Protein AF-A0A0N4U0T8-F1 (afdb_monomer_lite)

Foldseek 3Di:
DDDDPVVLVVVCVQLLQAAEEEEEEDAVVVVPPDDDDDDDDDPPPPVPQPDPDFYWDDHQQWTWTDHSHHIYIYGYPDDDPVVVVVVVVVCLSNLQNYAEYEYYDDDLFDAPLSSQRPRHQEYAYELVVVLRPLCNLFPHDRVNVSVVVVVLVVCLPDPCSLVDAAATDADDDPDASHANYAYYEYEYEPSCLSSLLRSVRSNYALVNHYNLLNYQAYEYEYEYQPQDPCVCPPCVVVSVVSNVNNCVRSVVVSCVVRYYYHYDYDDD

Sequence (268 aa):
MRVSRRFQGLIRARFRNILYLEIYKSDIYSISSKNEPINGWIFRLTIIFDQPERTFYKYGQILAEATQRSMKFVVHDKWSSIDVQRLFSAIRLFAPLVHTVSIYKVLNDWSLSFINSHTIWQFQMDVSILELVVAGVSSMDLSRWYSFQCYLQKFSDSVGEEFMHLHCIATFSDQSLFPKLKEATIRVNEKEFSILSRISQYAIKVNGIFPIESLENFRISLISNHGHLTVFNASRRKNAKSLLIFKDWIGISNLNERYCQQYVIPCK

Organism: Dracunculus medinensis (NCBI:txid318479)

pLDDT: mean 72.87, std 16.99, range [26.34, 96.44]

Structure (mmCIF, N/CA/C/O backbone):
data_AF-A0A0N4U0T8-F1
#
_entry.id   AF-A0A0N4U0T8-F1
#
loop_
_atom_site.group_PDB
_atom_site.id
_atom_site.type_symbol
_atom_site.label_atom_id
_atom_site.label_alt_id
_atom_site.label_comp_id
_atom_site.label_asym_id
_atom_site.label_entity_id
_atom_site.label_seq_id
_atom_site.pdbx_PDB_ins_code
_atom_site.Cartn_x
_atom_site.Cartn_y
_atom_site.Cartn_z
_atom_site.occupancy
_atom_site.B_iso_or_equiv
_atom_site.auth_seq_id
_atom_site.auth_comp_id
_atom_site.auth_asym_id
_atom_site.auth_atom_id
_atom_site.pdbx_PDB_model_num
ATOM 1 N N . MET A 1 1 ? -5.213 13.506 21.839 1.00 31.14 1 MET A N 1
ATOM 2 C CA . MET A 1 1 ? -6.506 14.157 22.151 1.00 31.14 1 MET A CA 1
ATOM 3 C C . MET A 1 1 ? -7.293 13.249 23.091 1.00 31.14 1 MET A C 1
ATOM 5 O O . MET A 1 1 ? -7.483 12.086 22.757 1.00 31.14 1 MET A O 1
ATOM 9 N N . ARG A 1 2 ? -7.670 13.720 24.287 1.00 32.62 2 ARG A N 1
ATOM 10 C CA . ARG A 1 2 ? -8.419 12.925 25.276 1.00 32.62 2 ARG A CA 1
ATOM 11 C C . ARG A 1 2 ? -9.909 13.127 24.997 1.00 32.62 2 ARG A C 1
ATOM 13 O O . ARG A 1 2 ? -10.428 14.221 25.171 1.00 32.62 2 ARG A O 1
ATOM 20 N N . VAL A 1 3 ? -10.563 12.099 24.480 1.00 43.06 3 VAL A N 1
ATOM 21 C CA . VAL A 1 3 ? -11.971 12.143 24.075 1.00 43.06 3 VAL A CA 1
ATOM 22 C C . VAL A 1 3 ? -12.816 11.511 25.182 1.00 43.06 3 VAL A C 1
ATOM 24 O O . VAL A 1 3 ? -12.395 10.515 25.772 1.00 43.06 3 VAL A O 1
ATOM 27 N N . SER A 1 4 ? -13.988 12.071 25.502 1.00 53.50 4 SER A N 1
ATOM 28 C CA . SER A 1 4 ? -14.846 11.496 26.548 1.00 53.50 4 SER A CA 1
ATOM 29 C C . SER A 1 4 ? -15.276 10.071 26.171 1.00 53.50 4 SER A C 1
ATOM 31 O O . SER A 1 4 ? -15.586 9.802 25.008 1.00 53.50 4 SER A O 1
ATOM 33 N N . ARG A 1 5 ? -15.330 9.145 27.144 1.00 63.97 5 ARG A N 1
ATOM 34 C CA . ARG A 1 5 ? -15.744 7.745 26.896 1.00 63.97 5 ARG A CA 1
ATOM 35 C C . ARG A 1 5 ? -17.110 7.661 26.211 1.00 63.97 5 ARG A C 1
ATOM 37 O O . ARG A 1 5 ? -17.303 6.829 25.333 1.00 63.97 5 ARG A O 1
ATOM 44 N N . ARG A 1 6 ? -18.039 8.553 26.576 1.00 55.84 6 ARG A N 1
ATOM 45 C CA . ARG A 1 6 ? -19.382 8.633 25.982 1.00 55.84 6 ARG A CA 1
ATOM 46 C C . ARG A 1 6 ? -19.330 9.035 24.509 1.00 55.84 6 ARG A C 1
ATOM 48 O O . ARG A 1 6 ? -19.969 8.388 23.686 1.00 55.84 6 ARG A O 1
ATOM 55 N N . PHE A 1 7 ? -18.544 10.056 24.164 1.00 51.59 7 PHE A N 1
ATOM 56 C CA . PHE A 1 7 ? -18.371 10.464 22.769 1.00 51.59 7 PHE A CA 1
ATOM 57 C C . PHE A 1 7 ? -17.648 9.382 21.970 1.00 51.59 7 PHE A C 1
ATOM 59 O O . PHE A 1 7 ? -18.097 9.042 20.885 1.00 51.59 7 PHE A O 1
ATOM 66 N N . GLN A 1 8 ? -16.606 8.767 22.537 1.00 55.81 8 GLN A N 1
ATOM 67 C CA . GLN A 1 8 ? -15.921 7.628 21.927 1.00 55.81 8 GLN A CA 1
ATOM 68 C C . GLN A 1 8 ? -16.872 6.443 21.702 1.00 55.81 8 GLN A C 1
ATOM 70 O O . GLN A 1 8 ? -16.780 5.790 20.670 1.00 55.81 8 GLN A O 1
ATOM 75 N N . GLY A 1 9 ? -17.803 6.182 22.625 1.00 62.44 9 GLY A N 1
ATOM 76 C CA . GLY A 1 9 ? -18.842 5.160 22.487 1.00 62.44 9 GLY A CA 1
ATOM 77 C C . GLY A 1 9 ? -19.824 5.453 21.351 1.00 62.44 9 GLY A C 1
ATOM 78 O O . GLY A 1 9 ? -20.063 4.577 20.527 1.00 62.44 9 GLY A O 1
ATOM 79 N N . LEU A 1 10 ? -20.329 6.688 21.256 1.00 55.16 10 LEU A N 1
ATOM 80 C CA . LEU A 1 10 ? -21.218 7.125 20.168 1.00 55.16 10 LEU A CA 1
ATOM 81 C C . LEU A 1 10 ? -20.530 7.046 18.803 1.00 55.16 10 LEU A C 1
ATOM 83 O O . LEU A 1 10 ? -21.095 6.530 17.843 1.00 55.16 10 LEU A O 1
ATOM 87 N N . ILE A 1 11 ? -19.287 7.519 18.744 1.00 60.41 11 ILE A N 1
ATOM 88 C CA . ILE A 1 11 ? -18.441 7.452 17.558 1.00 60.41 11 ILE A CA 1
ATOM 89 C C . ILE A 1 11 ? -18.185 5.998 17.158 1.00 60.41 11 ILE A C 1
ATOM 91 O O . ILE A 1 11 ? -18.407 5.634 16.010 1.00 60.41 11 ILE A O 1
ATOM 95 N N . ARG A 1 12 ? -17.780 5.142 18.103 1.00 65.94 12 ARG A N 1
ATOM 96 C CA . ARG A 1 12 ? -17.543 3.719 17.839 1.00 65.94 12 ARG A CA 1
ATOM 97 C C . ARG A 1 12 ? -18.809 3.020 17.369 1.00 65.94 12 ARG A C 1
ATOM 99 O O . ARG A 1 12 ? -18.725 2.247 16.430 1.00 65.94 12 ARG A O 1
ATOM 106 N N . ALA A 1 13 ? -19.963 3.289 17.980 1.00 67.44 13 ALA A N 1
ATOM 107 C CA . ALA A 1 13 ? -21.234 2.705 17.556 1.00 67.44 13 ALA A CA 1
ATOM 108 C C . ALA A 1 13 ? -21.573 3.078 16.106 1.00 67.44 13 ALA A C 1
ATOM 110 O O . ALA A 1 13 ? -21.959 2.207 15.336 1.00 67.44 13 ALA A O 1
ATOM 111 N N . ARG A 1 14 ? -21.355 4.341 15.716 1.00 64.44 14 ARG A N 1
ATOM 112 C CA . ARG A 1 14 ? -21.545 4.795 14.330 1.00 64.44 14 ARG A CA 1
ATOM 113 C C . ARG A 1 14 ? -20.521 4.196 13.364 1.00 64.44 14 ARG A C 1
ATOM 115 O O . ARG A 1 14 ? -20.877 3.835 12.251 1.00 64.44 14 ARG A O 1
ATOM 122 N N . PHE A 1 15 ? -19.270 4.046 13.791 1.00 68.75 15 PHE A N 1
ATOM 123 C CA . PHE A 1 15 ? -18.200 3.490 12.960 1.00 68.75 15 PHE A CA 1
ATOM 124 C C . PHE A 1 15 ? -18.166 1.960 12.904 1.00 68.75 15 PHE A C 1
ATOM 126 O O . PHE A 1 15 ? -17.497 1.422 12.032 1.00 68.75 15 PHE A O 1
ATOM 133 N N . ARG A 1 16 ? -18.891 1.242 13.775 1.00 70.25 16 ARG A N 1
ATOM 134 C CA . ARG A 1 16 ? -18.987 -0.233 13.736 1.00 70.25 16 ARG A CA 1
ATOM 135 C C . ARG A 1 16 ? -19.514 -0.769 12.406 1.00 70.25 16 ARG A C 1
ATOM 137 O O . ARG A 1 16 ? -19.203 -1.899 12.060 1.00 70.25 16 ARG A O 1
ATOM 144 N N . ASN A 1 17 ? -20.301 0.026 11.684 1.00 75.25 17 ASN A N 1
ATOM 145 C CA . ASN A 1 17 ? -20.852 -0.367 10.389 1.00 75.25 17 ASN A CA 1
ATOM 146 C C . ASN A 1 17 ? -19.894 -0.094 9.221 1.00 75.25 17 ASN A C 1
ATOM 148 O O . ASN A 1 17 ? -20.173 -0.523 8.105 1.00 75.25 17 ASN A O 1
ATOM 152 N N . ILE A 1 18 ? -18.779 0.605 9.458 1.00 75.50 18 ILE A N 1
ATOM 153 C CA . ILE A 1 18 ? -17.788 0.899 8.424 1.00 75.50 18 ILE A CA 1
ATOM 154 C C . ILE A 1 18 ? -16.913 -0.336 8.234 1.00 75.50 18 ILE A C 1
ATOM 156 O O . ILE A 1 18 ? -16.139 -0.709 9.109 1.00 75.50 18 ILE A O 1
ATOM 160 N N . LEU A 1 19 ? -17.039 -0.959 7.068 1.00 80.38 19 LEU A N 1
ATOM 161 C CA . LEU A 1 19 ? -16.310 -2.163 6.681 1.00 80.38 19 LEU A CA 1
ATOM 162 C C . LEU A 1 19 ? -15.142 -1.847 5.744 1.00 80.38 19 LEU A C 1
ATOM 164 O O . LEU A 1 19 ? -14.140 -2.561 5.769 1.00 80.38 19 LEU A O 1
ATOM 168 N N . TYR A 1 20 ? -15.261 -0.778 4.955 1.00 81.19 20 TYR A N 1
ATOM 169 C CA . TYR A 1 20 ? -14.302 -0.407 3.918 1.00 81.19 20 TYR A CA 1
ATOM 170 C C . TYR A 1 20 ? -13.622 0.918 4.265 1.00 81.19 20 TYR A C 1
ATOM 172 O O . TYR A 1 20 ? -14.299 1.894 4.587 1.00 81.19 20 TYR A O 1
ATOM 180 N N . LEU A 1 21 ? -12.295 0.966 4.180 1.00 83.25 21 LEU A N 1
ATOM 181 C CA . LEU A 1 21 ? -11.514 2.197 4.266 1.00 83.25 21 LEU A CA 1
ATOM 182 C C . LEU A 1 21 ? -10.781 2.417 2.947 1.00 83.25 21 LEU A C 1
ATOM 184 O O . LEU A 1 21 ? -9.862 1.678 2.613 1.00 83.25 21 LEU A O 1
ATOM 188 N N . GLU A 1 22 ? -11.161 3.455 2.222 1.00 81.12 22 GLU A N 1
ATOM 189 C CA . GLU A 1 22 ? -10.503 3.874 0.994 1.00 81.12 22 GLU A CA 1
ATOM 190 C C . GLU A 1 22 ? -9.673 5.124 1.260 1.00 81.12 22 GLU A C 1
ATOM 192 O O . GLU A 1 22 ? -10.138 6.080 1.874 1.00 81.12 22 GLU A O 1
ATOM 197 N N . ILE A 1 23 ? -8.437 5.137 0.787 1.00 82.00 23 ILE A N 1
ATOM 198 C CA . ILE A 1 23 ? -7.538 6.280 0.884 1.00 82.00 23 ILE A CA 1
ATOM 199 C C . ILE A 1 23 ? -6.953 6.478 -0.497 1.00 82.00 23 ILE A C 1
ATOM 201 O O . ILE A 1 23 ? -6.387 5.547 -1.062 1.00 82.00 23 ILE A O 1
ATOM 205 N N . TYR A 1 24 ? -7.081 7.670 -1.060 1.00 77.44 24 TYR A N 1
ATOM 206 C CA . TYR A 1 24 ? -6.439 7.965 -2.329 1.00 77.44 24 TYR A CA 1
ATOM 207 C C . TYR A 1 24 ? -5.940 9.390 -2.402 1.00 77.44 24 TYR A C 1
ATOM 209 O O . TYR A 1 24 ? -6.525 10.314 -1.837 1.00 77.44 24 TYR A O 1
ATOM 217 N N . LYS A 1 25 ? -4.840 9.560 -3.125 1.00 74.94 25 LYS A N 1
ATOM 218 C CA . LYS A 1 25 ? -4.299 10.873 -3.444 1.00 74.94 25 LYS A CA 1
ATOM 219 C C . LYS A 1 25 ? -4.928 11.411 -4.728 1.00 74.94 25 LYS A C 1
ATOM 221 O O . LYS A 1 25 ? -4.917 10.729 -5.753 1.00 74.94 25 LYS A O 1
ATOM 226 N N . SER A 1 26 ? -5.466 12.625 -4.683 1.00 73.25 26 SER A N 1
ATOM 227 C CA . SER A 1 26 ? -6.086 13.289 -5.835 1.00 73.25 26 SER A CA 1
ATOM 228 C C . SER A 1 26 ? -6.050 14.803 -5.676 1.00 73.25 26 SER A C 1
ATOM 230 O O . SER A 1 26 ? -5.953 15.314 -4.561 1.00 73.25 26 SER A O 1
ATOM 232 N N . ASP A 1 27 ? -6.220 15.538 -6.772 1.00 71.00 27 ASP A N 1
ATOM 233 C CA . ASP A 1 27 ? -6.557 16.952 -6.681 1.00 71.00 27 ASP A CA 1
ATOM 234 C C . ASP A 1 27 ? -7.955 17.106 -6.049 1.00 71.00 27 ASP A C 1
ATOM 236 O O . ASP A 1 27 ? -8.978 16.836 -6.679 1.00 71.00 27 ASP A O 1
ATOM 240 N N . ILE A 1 28 ? -8.016 17.519 -4.783 1.00 69.06 28 ILE A N 1
ATOM 241 C CA . ILE A 1 28 ? -9.269 17.757 -4.060 1.00 69.06 28 ILE A CA 1
ATOM 242 C C . ILE A 1 28 ? -10.104 18.873 -4.695 1.00 69.06 28 ILE A C 1
ATOM 244 O O . ILE A 1 28 ? -11.323 18.865 -4.541 1.00 69.06 28 ILE A O 1
ATOM 248 N N . TYR A 1 29 ? -9.483 19.812 -5.416 1.00 69.44 29 TYR A N 1
ATOM 249 C CA . TYR A 1 29 ? -10.202 20.881 -6.104 1.00 69.44 29 TYR A CA 1
ATOM 250 C C . TYR A 1 29 ? -10.971 20.346 -7.315 1.00 69.44 29 TYR A C 1
ATOM 252 O O . TYR A 1 29 ? -12.058 20.837 -7.601 1.00 69.44 29 TYR A O 1
ATOM 260 N N . SER A 1 30 ? -10.477 19.282 -7.958 1.00 66.75 30 SER A N 1
ATOM 261 C CA . SER A 1 30 ? -11.207 18.592 -9.033 1.00 66.75 30 SER A CA 1
ATOM 262 C C . SER A 1 30 ? -12.450 17.838 -8.535 1.00 66.75 30 SER A C 1
ATOM 264 O O . SER A 1 30 ? -13.428 17.696 -9.263 1.00 66.75 30 SER A O 1
ATOM 266 N N . ILE A 1 31 ? -12.434 17.383 -7.277 1.00 65.56 31 ILE A N 1
ATOM 267 C CA . ILE A 1 31 ? -13.544 16.652 -6.640 1.00 65.56 31 ILE A CA 1
ATOM 268 C C . ILE A 1 31 ? -14.565 17.628 -6.046 1.00 65.56 31 ILE A C 1
ATOM 270 O O . ILE A 1 31 ? -15.762 17.353 -6.033 1.00 65.56 31 ILE A O 1
ATOM 274 N N . SER A 1 32 ? -14.097 18.792 -5.594 1.00 56.44 32 SER A N 1
ATOM 275 C CA . SER A 1 32 ? -14.901 19.863 -5.007 1.00 56.44 32 SER A CA 1
ATOM 276 C C . SER A 1 32 ? -15.634 20.690 -6.071 1.00 56.44 32 SER A C 1
ATOM 278 O O . SER A 1 32 ? -15.515 21.913 -6.106 1.00 56.44 32 SER A O 1
ATOM 280 N N . SER A 1 33 ? -16.424 20.044 -6.929 1.00 46.00 33 SER A N 1
ATOM 281 C CA . SER A 1 33 ? -17.440 20.739 -7.717 1.00 46.00 33 SER A CA 1
ATOM 282 C C . SER A 1 33 ? -18.831 20.326 -7.231 1.00 46.00 33 SER A C 1
ATOM 284 O O . SER A 1 33 ? -19.324 19.248 -7.544 1.00 46.00 33 SER A O 1
ATOM 286 N N . LYS A 1 34 ? -19.443 21.236 -6.457 1.00 47.78 34 LYS A N 1
ATOM 287 C CA . LYS A 1 34 ? -20.889 21.479 -6.258 1.00 47.78 34 LYS A CA 1
ATOM 288 C C . LYS A 1 34 ? -21.485 21.410 -4.851 1.00 47.78 34 LYS A C 1
ATOM 290 O O . LYS A 1 34 ? -22.436 22.149 -4.661 1.00 47.78 34 LYS A O 1
ATOM 295 N N . ASN A 1 35 ? -20.936 20.708 -3.861 1.00 42.94 35 ASN A N 1
ATOM 296 C CA . ASN A 1 35 ? -21.574 20.655 -2.531 1.00 42.94 35 ASN A CA 1
ATOM 297 C C . ASN A 1 35 ? -20.575 20.918 -1.392 1.00 42.94 35 ASN A C 1
ATOM 299 O O . ASN A 1 35 ? -19.906 20.010 -0.903 1.00 42.94 35 ASN A O 1
ATOM 303 N N . GLU A 1 36 ? -20.471 22.180 -0.977 1.00 39.50 36 GLU A N 1
ATOM 304 C CA . GLU A 1 36 ? -19.815 22.583 0.272 1.00 39.50 36 GLU A CA 1
ATOM 305 C C . GLU A 1 36 ? -20.756 22.356 1.474 1.00 39.50 36 GLU A C 1
ATOM 307 O O . GLU A 1 36 ? -21.974 22.480 1.344 1.00 39.50 36 GLU A O 1
ATOM 312 N N . PRO A 1 37 ? -20.206 22.095 2.674 1.00 41.84 37 PRO A N 1
ATOM 313 C CA . PRO A 1 37 ? -19.996 23.254 3.531 1.00 41.84 37 PRO A CA 1
ATOM 314 C C . PRO A 1 37 ? -18.533 23.455 3.933 1.00 41.84 37 PRO A C 1
ATOM 316 O O . PRO A 1 37 ? -17.873 22.610 4.542 1.00 41.84 37 PRO A O 1
ATOM 319 N N . ILE A 1 38 ? -18.084 24.669 3.624 1.00 37.03 38 ILE A N 1
ATOM 320 C CA . ILE A 1 38 ? -16.949 25.385 4.189 1.00 37.03 38 ILE A CA 1
ATOM 321 C C . ILE A 1 38 ? -17.216 25.609 5.680 1.00 37.03 38 ILE A C 1
ATOM 323 O O . ILE A 1 38 ? -18.219 26.213 6.051 1.00 37.03 38 ILE A O 1
ATOM 327 N N . ASN A 1 39 ? -16.308 25.138 6.530 1.00 32.19 39 ASN A N 1
ATOM 328 C CA . ASN A 1 39 ? -15.717 25.851 7.672 1.00 32.19 39 ASN A CA 1
ATOM 329 C C . ASN A 1 39 ? -15.078 24.821 8.606 1.00 32.19 39 ASN A C 1
ATOM 331 O O . ASN A 1 39 ? -15.690 23.824 8.981 1.00 32.19 39 ASN A O 1
ATOM 335 N N . GLY A 1 40 ? -13.810 25.047 8.946 1.00 29.59 40 GLY A N 1
ATOM 336 C CA . GLY A 1 40 ? -12.983 24.106 9.687 1.00 29.59 40 GLY A CA 1
ATOM 337 C C . GLY A 1 40 ? -13.524 23.815 11.084 1.00 29.59 40 GLY A C 1
ATOM 338 O O . GLY A 1 40 ? -13.386 24.634 11.987 1.00 29.59 40 GLY A O 1
ATOM 339 N N . TRP A 1 41 ? -14.056 22.610 11.284 1.00 26.34 41 TRP A N 1
ATOM 340 C CA . TRP A 1 41 ? -14.310 22.070 12.616 1.00 26.34 41 TRP A CA 1
ATOM 341 C C . TRP A 1 41 ? -13.408 20.865 12.878 1.00 26.34 41 TRP A C 1
ATOM 343 O O . TRP A 1 41 ? -13.448 19.841 12.200 1.00 26.34 41 TRP A O 1
ATOM 353 N N . ILE A 1 42 ? -12.586 21.031 13.910 1.00 28.80 42 ILE A N 1
ATOM 354 C CA . ILE A 1 42 ? -11.783 20.030 14.613 1.00 28.80 42 ILE A CA 1
ATOM 355 C C . ILE A 1 42 ? -12.574 18.723 14.767 1.00 28.80 42 ILE A C 1
ATOM 357 O O . ILE A 1 42 ? -13.533 18.720 15.529 1.00 28.80 42 ILE A O 1
ATOM 361 N N . PHE A 1 43 ? -12.180 17.634 14.085 1.00 34.28 43 PHE A N 1
ATOM 362 C CA . PHE A 1 43 ? -12.586 16.227 14.318 1.00 34.28 43 PHE A CA 1
ATOM 363 C C . PHE A 1 43 ? -14.004 15.974 14.893 1.00 34.28 43 PHE A C 1
ATOM 365 O O . PHE A 1 43 ? -14.230 15.024 15.644 1.00 34.28 43 PHE A O 1
ATOM 372 N N . ARG A 1 44 ? -15.002 16.763 14.495 1.00 30.89 44 ARG A N 1
ATOM 373 C CA . ARG A 1 44 ? -16.410 16.397 14.582 1.00 30.89 44 ARG A CA 1
ATOM 374 C C . ARG A 1 44 ? -16.779 15.974 13.173 1.00 30.89 44 ARG A C 1
ATOM 376 O O . ARG A 1 44 ? -17.411 16.712 12.431 1.00 30.89 44 ARG A O 1
ATOM 383 N N . LEU A 1 45 ? -16.360 14.758 12.810 1.00 36.25 45 LEU A N 1
ATOM 384 C CA . LEU A 1 45 ? -17.113 13.969 11.841 1.00 36.25 45 LEU A CA 1
ATOM 385 C C . LEU A 1 45 ? -18.511 13.773 12.452 1.00 36.25 45 LEU A C 1
ATOM 387 O O . LEU A 1 45 ? -18.831 12.736 13.031 1.00 36.25 45 LEU A O 1
ATOM 391 N N . THR A 1 46 ? -19.359 14.793 12.380 1.00 33.16 46 THR A N 1
ATOM 392 C CA . THR A 1 46 ? -20.793 14.562 12.358 1.00 33.16 46 THR A CA 1
ATOM 393 C C . THR A 1 46 ? -21.059 14.076 10.946 1.00 33.16 46 THR A C 1
ATOM 395 O O . THR A 1 46 ? -21.501 14.838 10.099 1.00 33.16 46 THR A O 1
ATOM 398 N N . ILE A 1 47 ? -20.698 12.820 10.669 1.00 41.44 47 ILE A N 1
ATOM 399 C CA . ILE A 1 47 ? -21.211 12.150 9.484 1.00 41.44 47 ILE A CA 1
ATOM 400 C C . ILE A 1 47 ? -22.719 12.136 9.683 1.00 41.44 47 ILE A C 1
ATOM 402 O O . ILE A 1 47 ? -23.233 11.483 10.601 1.00 41.44 47 ILE A O 1
ATOM 406 N N . ILE A 1 48 ? -23.410 12.927 8.879 1.00 37.38 48 ILE A N 1
ATOM 407 C CA . ILE A 1 48 ? -24.844 12.801 8.719 1.00 37.38 48 ILE A CA 1
ATOM 408 C C . ILE A 1 48 ? -24.996 11.624 7.759 1.00 37.38 48 ILE A C 1
ATOM 410 O O . ILE A 1 48 ? -24.860 11.785 6.555 1.00 37.38 48 ILE A O 1
ATOM 414 N N . PHE A 1 49 ? -25.210 10.420 8.296 1.00 40.94 49 PHE A N 1
ATOM 415 C CA . PHE A 1 49 ? -25.401 9.190 7.508 1.00 40.94 49 PHE A CA 1
ATOM 416 C C . PHE A 1 49 ? -26.733 9.168 6.731 1.00 40.94 49 PHE A C 1
ATOM 418 O O . PHE A 1 49 ? -27.148 8.112 6.272 1.00 40.94 49 PHE A O 1
ATOM 425 N N . ASP A 1 50 ? -27.400 10.314 6.610 1.00 42.44 50 ASP A N 1
ATOM 426 C CA . ASP A 1 50 ? -28.780 10.428 6.137 1.00 42.44 50 ASP A CA 1
ATOM 427 C C . ASP A 1 50 ? -28.954 11.528 5.077 1.00 42.44 50 ASP A C 1
ATOM 429 O O . ASP A 1 50 ? -30.060 11.974 4.796 1.00 42.44 50 ASP A O 1
ATOM 433 N N . GLN A 1 51 ? -27.850 11.999 4.488 1.00 43.62 51 GLN A N 1
ATOM 434 C CA . GLN A 1 51 ? -27.908 12.812 3.276 1.00 43.62 51 GLN A CA 1
ATOM 435 C C . GLN A 1 51 ? -27.745 11.872 2.069 1.00 43.62 51 GLN A C 1
ATOM 437 O O . GLN A 1 51 ? -26.729 11.178 1.990 1.00 43.62 51 GLN A O 1
ATOM 442 N N . PRO A 1 52 ? -28.705 11.823 1.125 1.00 49.16 52 PRO A N 1
ATOM 443 C CA . PRO A 1 52 ? -28.556 11.053 -0.113 1.00 49.16 52 PRO A CA 1
ATOM 444 C C . PRO A 1 52 ? -27.427 11.599 -1.006 1.00 49.16 52 PRO A C 1
ATOM 446 O O . PRO A 1 52 ? -26.932 10.899 -1.889 1.00 49.16 52 PRO A O 1
ATOM 449 N N . GLU A 1 53 ? -26.991 12.837 -0.767 1.00 51.62 53 GLU A N 1
ATOM 450 C CA . GLU A 1 53 ? -25.921 13.488 -1.509 1.00 51.62 53 GLU A CA 1
ATOM 451 C C . GLU A 1 53 ? -24.542 13.168 -0.909 1.00 51.62 53 GLU A C 1
ATOM 453 O O . GLU A 1 53 ? -24.258 13.447 0.261 1.00 51.62 53 GLU A O 1
ATOM 458 N N . ARG A 1 54 ? -23.652 12.595 -1.734 1.00 51.53 54 ARG A N 1
ATOM 459 C CA . ARG A 1 54 ? -22.234 12.382 -1.404 1.00 51.53 54 ARG A CA 1
ATOM 460 C C . ARG A 1 54 ? -21.598 13.714 -1.021 1.00 51.53 54 ARG A C 1
ATOM 462 O O . ARG A 1 54 ? -21.316 14.543 -1.882 1.00 51.53 54 ARG A O 1
ATOM 469 N N . THR A 1 55 ? -21.383 13.919 0.273 1.00 54.34 55 THR A N 1
ATOM 470 C CA . THR A 1 55 ? -20.835 15.170 0.795 1.00 54.34 55 THR A CA 1
ATOM 471 C C . THR A 1 55 ? -19.414 14.924 1.282 1.00 54.34 55 THR A C 1
ATOM 473 O O . THR A 1 55 ? -19.179 14.090 2.159 1.00 54.34 55 THR A O 1
ATOM 476 N N . PHE A 1 56 ? -18.457 15.648 0.705 1.00 55.22 56 PHE A N 1
ATOM 477 C CA . PHE A 1 56 ? -17.071 15.629 1.154 1.00 55.22 56 PHE A CA 1
ATOM 478 C C . PHE A 1 56 ? -16.864 16.690 2.230 1.00 55.22 56 PHE A C 1
ATOM 480 O O . PHE A 1 56 ? -17.145 17.868 2.030 1.00 55.22 56 PHE A O 1
ATOM 487 N N . TYR A 1 57 ? -16.301 16.283 3.360 1.00 61.47 57 TYR A N 1
ATOM 488 C CA . TYR A 1 57 ? -15.885 17.200 4.411 1.00 61.47 57 TYR A CA 1
ATOM 489 C C . TYR A 1 57 ? -14.410 17.541 4.230 1.00 61.47 57 TYR A C 1
ATOM 491 O O . TYR A 1 57 ? -13.555 16.659 4.315 1.00 61.47 57 TYR A O 1
ATOM 499 N N . LYS A 1 58 ? -14.104 18.821 3.993 1.00 55.72 58 LYS A N 1
ATOM 500 C CA . LYS A 1 58 ? -12.729 19.310 3.850 1.00 55.72 58 LYS A CA 1
ATOM 501 C C . LYS A 1 58 ? -12.145 19.716 5.198 1.00 55.72 58 LYS A C 1
ATOM 503 O O . LYS A 1 58 ? -12.677 20.589 5.880 1.00 55.72 58 LYS A O 1
ATOM 508 N N . TYR A 1 59 ? -10.997 19.144 5.550 1.00 62.25 59 TYR A N 1
ATOM 509 C CA . TYR A 1 59 ? -10.202 19.576 6.695 1.00 62.25 59 TYR A CA 1
ATOM 510 C C . TYR A 1 59 ? -8.726 19.681 6.310 1.00 62.25 59 TYR A C 1
ATOM 512 O O . TYR A 1 59 ? -8.028 18.678 6.165 1.00 62.25 59 TYR A O 1
ATOM 520 N N . GLY A 1 60 ? -8.251 20.915 6.126 1.00 68.56 60 GLY A N 1
ATOM 521 C CA . GLY A 1 60 ? -6.931 21.160 5.549 1.00 68.56 60 GLY A CA 1
ATOM 522 C C . GLY A 1 60 ? -6.861 20.624 4.119 1.00 68.56 60 GLY A C 1
ATOM 523 O O . GLY A 1 60 ? -7.661 21.015 3.268 1.00 68.56 60 GLY A O 1
ATOM 524 N N . GLN A 1 61 ? -5.916 19.718 3.883 1.00 73.38 61 GLN A N 1
ATOM 525 C CA . GLN A 1 61 ? -5.655 19.100 2.579 1.00 73.38 61 GLN A CA 1
ATOM 526 C C . GLN A 1 61 ? -6.259 17.693 2.446 1.00 73.38 61 GLN A C 1
ATOM 528 O O . GLN A 1 61 ? -5.824 16.902 1.613 1.00 73.38 61 GLN A O 1
ATOM 533 N N . ILE A 1 62 ? -7.252 17.364 3.278 1.00 73.25 62 ILE A N 1
ATOM 534 C CA . ILE A 1 62 ? -7.922 16.062 3.285 1.00 73.25 62 ILE A CA 1
ATOM 535 C C . ILE A 1 62 ? -9.420 16.273 3.097 1.00 73.25 62 ILE A C 1
ATOM 537 O O . ILE A 1 62 ? -10.035 17.041 3.839 1.00 73.25 62 ILE A O 1
ATOM 541 N N . LEU A 1 63 ? -10.008 15.568 2.136 1.00 74.06 63 LEU A N 1
ATOM 542 C CA . LEU A 1 63 ? -11.445 15.348 2.071 1.00 74.06 63 LEU A CA 1
ATOM 543 C C . LEU A 1 63 ? -11.786 14.016 2.728 1.00 74.06 63 LEU A C 1
ATOM 545 O O . LEU A 1 63 ? -11.082 13.024 2.552 1.00 74.06 63 LEU A O 1
ATOM 549 N N . ALA A 1 64 ? -12.890 13.988 3.453 1.00 76.06 64 ALA A N 1
ATOM 550 C CA . ALA A 1 64 ? -13.449 12.781 4.023 1.00 76.06 64 ALA A CA 1
ATOM 551 C C . ALA A 1 64 ? -14.891 12.616 3.541 1.00 76.06 64 ALA A C 1
ATOM 553 O O . ALA A 1 64 ? -15.704 13.523 3.697 1.00 76.06 64 ALA A O 1
ATOM 554 N N . GLU A 1 65 ? -15.206 11.459 2.982 1.00 74.12 65 GLU A N 1
ATOM 555 C CA . GLU A 1 65 ? -16.559 11.035 2.636 1.00 74.12 65 GLU A CA 1
ATOM 556 C C . GLU A 1 65 ? -16.855 9.767 3.431 1.00 74.12 65 GLU A C 1
ATOM 558 O O . GLU A 1 65 ? -16.021 8.868 3.523 1.00 74.12 65 GLU A O 1
ATOM 563 N N . ALA A 1 66 ? -18.035 9.693 4.032 1.00 73.69 66 ALA A N 1
ATOM 564 C CA . ALA A 1 66 ? -18.459 8.510 4.756 1.00 73.69 66 ALA A CA 1
ATOM 565 C C . ALA A 1 66 ? -19.840 8.086 4.282 1.00 73.69 66 ALA A C 1
ATOM 567 O O . ALA A 1 66 ? -20.768 8.889 4.241 1.00 73.69 66 ALA A O 1
ATOM 568 N N . THR A 1 67 ? -19.967 6.806 3.961 1.00 74.50 67 THR A N 1
ATOM 569 C CA . THR A 1 67 ? -21.239 6.154 3.663 1.00 74.50 67 THR A CA 1
ATOM 570 C C . THR A 1 67 ? -21.619 5.235 4.819 1.00 74.50 67 THR A C 1
ATOM 572 O O . THR A 1 67 ? -20.857 5.059 5.768 1.00 74.50 67 THR A O 1
ATOM 575 N N . GLN A 1 68 ? -22.775 4.578 4.730 1.00 73.94 68 GLN A N 1
ATOM 576 C CA . GLN A 1 68 ? -23.207 3.600 5.732 1.00 73.94 68 GLN A CA 1
ATOM 577 C C . GLN A 1 68 ? -22.178 2.480 5.986 1.00 73.94 68 GLN A C 1
ATOM 579 O O . GLN A 1 68 ? -22.152 1.930 7.086 1.00 73.94 68 GLN A O 1
ATOM 584 N N . ARG A 1 69 ? -21.349 2.130 4.986 1.00 80.25 69 ARG A N 1
ATOM 585 C CA . ARG A 1 69 ? -20.394 1.008 5.064 1.00 80.25 69 ARG A CA 1
ATOM 586 C C . ARG A 1 69 ? -18.953 1.348 4.700 1.00 80.25 69 ARG A C 1
ATOM 588 O O . ARG A 1 69 ? -18.081 0.509 4.918 1.00 80.25 69 ARG A O 1
ATOM 595 N N . SER A 1 70 ? -18.677 2.530 4.162 1.00 79.75 70 SER A N 1
ATOM 596 C CA . SER A 1 70 ? -17.333 2.913 3.727 1.00 79.75 70 SER A CA 1
ATOM 597 C C . SER A 1 70 ? -16.903 4.257 4.296 1.00 79.75 70 SER A C 1
ATOM 599 O O . SER A 1 70 ? -17.710 5.166 4.475 1.00 79.75 70 SER A O 1
ATOM 601 N N . MET A 1 71 ? -15.609 4.372 4.575 1.00 82.00 71 MET A N 1
ATOM 602 C CA . MET A 1 71 ? -14.927 5.616 4.888 1.00 82.00 71 MET A CA 1
ATOM 603 C C . MET A 1 71 ? -13.919 5.880 3.786 1.00 82.00 71 MET A C 1
ATOM 605 O O . MET A 1 71 ? -13.097 5.022 3.482 1.00 82.00 71 MET A O 1
ATOM 609 N N . LYS A 1 72 ? -13.962 7.068 3.208 1.00 80.19 72 LYS A N 1
ATOM 610 C CA . LYS A 1 72 ? -13.129 7.454 2.087 1.00 80.19 72 LYS A CA 1
ATOM 611 C C . LYS A 1 72 ? -12.357 8.718 2.437 1.00 80.19 72 LYS A C 1
ATOM 613 O O . LYS A 1 72 ? -12.952 9.749 2.735 1.00 80.19 72 LYS A O 1
ATOM 618 N N . PHE A 1 73 ? -11.033 8.647 2.383 1.00 83.38 73 PHE A N 1
ATOM 619 C CA . PHE A 1 73 ? -10.142 9.790 2.522 1.00 83.38 73 PHE A CA 1
ATOM 620 C C . PHE A 1 73 ? -9.534 10.142 1.174 1.00 83.38 73 PHE A C 1
ATOM 622 O O . PHE A 1 73 ? -8.885 9.314 0.538 1.00 83.38 73 PHE A O 1
ATOM 629 N N . VAL A 1 74 ? -9.709 11.392 0.765 1.00 77.31 74 VAL A N 1
ATOM 630 C CA . VAL A 1 74 ? -8.988 11.970 -0.361 1.00 77.31 74 VAL A CA 1
ATOM 631 C C . VAL A 1 74 ? -7.933 12.901 0.172 1.00 77.31 74 VAL A C 1
ATOM 633 O O . VAL A 1 74 ? -8.237 13.832 0.909 1.00 77.31 74 VAL A O 1
ATOM 636 N N . VAL A 1 75 ? -6.698 12.675 -0.218 1.00 78.56 75 VAL A N 1
ATOM 637 C CA . VAL A 1 75 ? -5.573 13.496 0.196 1.00 78.56 75 VAL A CA 1
ATOM 638 C C . VAL A 1 75 ? -5.133 14.342 -0.986 1.00 78.56 75 VAL A C 1
ATOM 640 O O . VAL A 1 75 ? -4.908 13.811 -2.072 1.00 78.56 75 VAL A O 1
ATOM 643 N N . HIS A 1 76 ? -5.011 15.650 -0.786 1.00 75.88 76 HIS A N 1
ATOM 644 C CA . HIS A 1 76 ? -4.538 16.552 -1.826 1.00 75.88 76 HIS A CA 1
ATOM 645 C C . HIS A 1 76 ? -3.072 16.298 -2.181 1.00 75.88 76 HIS A C 1
ATOM 647 O O . HIS A 1 76 ? -2.262 15.942 -1.325 1.00 75.88 76 HIS A O 1
ATOM 653 N N . ASP A 1 77 ? -2.705 16.569 -3.436 1.00 72.44 77 ASP A N 1
ATOM 654 C CA . ASP A 1 77 ? -1.324 16.439 -3.905 1.00 72.44 77 ASP A CA 1
ATOM 655 C C . ASP A 1 77 ? -0.340 17.346 -3.140 1.00 72.44 77 ASP A C 1
ATOM 657 O O . ASP A 1 77 ? 0.822 16.977 -2.960 1.00 72.44 77 ASP A O 1
ATOM 661 N N . LYS A 1 78 ? -0.811 18.503 -2.649 1.00 71.62 78 LYS A N 1
ATOM 662 C CA . LYS A 1 78 ? -0.040 19.475 -1.851 1.00 71.62 78 LYS A CA 1
ATOM 663 C C . LYS A 1 78 ? -0.476 19.474 -0.384 1.00 71.62 78 LYS A C 1
ATOM 665 O O . LYS A 1 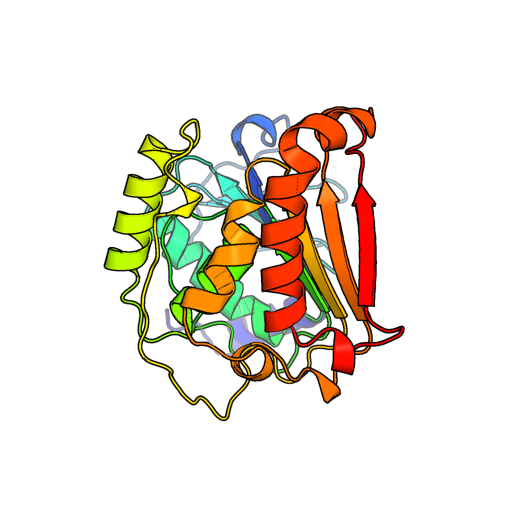78 ? -1.080 20.435 0.090 1.00 71.62 78 LYS A O 1
ATOM 670 N N . TRP A 1 79 ? -0.215 18.382 0.315 1.00 70.25 79 TRP A N 1
ATOM 671 C CA . TRP A 1 79 ? -0.452 18.236 1.753 1.00 70.25 79 TRP A CA 1
ATOM 672 C C . TRP A 1 79 ? 0.749 18.657 2.620 1.00 70.25 79 TRP A C 1
ATOM 674 O O . TRP A 1 79 ? 1.889 18.672 2.160 1.00 70.25 79 TRP A O 1
ATOM 684 N N . SER A 1 80 ? 0.491 19.013 3.880 1.00 66.56 80 SER A N 1
ATOM 685 C CA . SER A 1 80 ? 1.523 19.333 4.877 1.00 66.56 80 SER A CA 1
ATOM 686 C C . SER A 1 80 ? 1.803 18.153 5.815 1.00 66.56 80 SER A C 1
ATOM 688 O O . SER A 1 80 ? 0.978 17.248 5.946 1.00 66.56 80 SER A O 1
ATOM 690 N N . SER A 1 81 ? 2.915 18.194 6.561 1.00 65.50 81 SER A N 1
ATOM 691 C CA . SER A 1 81 ? 3.215 17.213 7.621 1.00 65.50 81 SER A CA 1
ATOM 692 C C . SER A 1 81 ? 2.078 17.079 8.648 1.00 65.50 81 SER A C 1
ATOM 694 O O . SER A 1 81 ? 1.804 15.986 9.144 1.00 65.50 81 SER A O 1
ATOM 696 N N . ILE A 1 82 ? 1.365 18.176 8.919 1.00 68.62 82 ILE A N 1
ATOM 697 C CA . ILE A 1 82 ? 0.202 18.220 9.811 1.00 68.62 82 ILE A CA 1
ATOM 698 C C . ILE A 1 82 ? -0.983 17.446 9.220 1.00 68.62 82 ILE A C 1
ATOM 700 O O . ILE A 1 82 ? -1.642 16.694 9.940 1.00 68.62 82 ILE A O 1
ATOM 704 N N . ASP A 1 83 ? -1.277 17.623 7.928 1.00 65.25 83 ASP A N 1
ATOM 705 C CA . ASP A 1 83 ? -2.336 16.866 7.248 1.00 65.25 83 ASP A CA 1
ATOM 706 C C . ASP A 1 83 ? -2.040 15.372 7.326 1.00 65.25 83 ASP A C 1
ATOM 708 O O . ASP A 1 83 ? -2.904 14.571 7.669 1.00 65.25 83 ASP A O 1
ATOM 712 N N . VAL A 1 84 ? -0.784 14.985 7.151 1.00 62.84 84 VAL A N 1
ATOM 713 C CA . VAL A 1 84 ? -0.440 13.574 7.229 1.00 62.84 84 VAL A CA 1
ATOM 714 C C . VAL A 1 84 ? -0.652 12.985 8.630 1.00 62.84 84 VAL A C 1
ATOM 716 O O . VAL A 1 84 ? -1.275 11.933 8.772 1.00 62.84 84 VAL A O 1
ATOM 719 N N . GLN A 1 85 ? -0.221 13.677 9.692 1.00 64.75 85 GLN A N 1
ATOM 720 C CA . GLN A 1 85 ? -0.494 13.242 11.071 1.00 64.75 85 GLN A CA 1
ATOM 721 C C . GLN A 1 85 ? -1.998 13.086 11.341 1.00 64.75 85 GLN A C 1
ATOM 723 O O . GLN A 1 85 ? -2.420 12.195 12.089 1.00 64.75 85 GLN A O 1
ATOM 728 N N . ARG A 1 86 ? -2.826 13.943 10.730 1.00 69.56 86 ARG A N 1
ATOM 729 C CA . ARG A 1 86 ? -4.290 13.869 10.822 1.00 69.56 86 ARG A CA 1
ATOM 730 C C . ARG A 1 86 ? -4.833 12.659 10.079 1.00 69.56 86 ARG A C 1
ATOM 732 O O . ARG A 1 86 ? -5.640 11.938 10.662 1.00 69.56 86 ARG A O 1
ATOM 739 N N . LEU A 1 87 ? -4.367 12.411 8.854 1.00 72.00 87 LEU A N 1
ATOM 740 C CA . LEU A 1 87 ? -4.714 11.211 8.098 1.00 72.00 87 LEU A CA 1
ATOM 741 C C . LEU A 1 87 ? -4.371 9.964 8.911 1.00 72.00 87 LEU A C 1
ATOM 743 O O . LEU A 1 87 ? -5.221 9.103 9.081 1.00 72.00 87 LEU A O 1
ATOM 747 N N . PHE A 1 88 ? -3.183 9.900 9.511 1.00 67.25 88 PHE A N 1
ATOM 748 C CA . PHE A 1 88 ? -2.790 8.765 10.344 1.00 67.25 88 PHE A CA 1
ATOM 749 C C . PHE A 1 88 ? -3.612 8.620 11.613 1.00 67.25 88 PHE A C 1
ATOM 751 O O . PHE A 1 88 ? -3.984 7.509 11.980 1.00 67.25 88 PHE A O 1
ATOM 758 N N . SER A 1 89 ? -3.947 9.727 12.269 1.00 67.25 89 SER A N 1
ATOM 759 C CA . SER A 1 89 ? -4.862 9.699 13.411 1.00 67.25 89 SER A CA 1
ATOM 760 C C . SER A 1 89 ? -6.231 9.146 13.008 1.00 67.25 89 SER A C 1
ATOM 762 O O . SER A 1 89 ? -6.826 8.377 13.762 1.00 67.25 89 SER A O 1
ATOM 764 N N . ALA A 1 90 ? -6.700 9.481 11.803 1.00 70.50 90 ALA A N 1
ATOM 765 C CA . ALA A 1 90 ? -7.895 8.907 11.202 1.00 70.50 90 ALA A CA 1
ATOM 766 C C . ALA A 1 90 ? -7.717 7.412 10.888 1.00 70.50 90 ALA A C 1
ATOM 768 O O . ALA A 1 90 ? -8.494 6.605 11.388 1.00 70.50 90 ALA A O 1
ATOM 769 N N . ILE A 1 91 ? -6.682 7.003 10.150 1.00 72.81 91 ILE A N 1
ATOM 770 C CA . ILE A 1 91 ? -6.423 5.586 9.844 1.00 72.81 91 ILE A CA 1
ATOM 771 C C . ILE A 1 91 ? -6.344 4.779 11.137 1.00 72.81 91 ILE A C 1
ATOM 773 O O . ILE A 1 91 ? -6.987 3.748 11.245 1.00 72.81 91 ILE A O 1
ATOM 777 N N . ARG A 1 92 ? -5.645 5.261 12.166 1.00 67.75 92 ARG A N 1
ATOM 778 C CA . ARG A 1 92 ? -5.545 4.586 13.466 1.00 67.75 92 ARG A CA 1
ATOM 779 C C . ARG A 1 92 ? -6.889 4.484 14.193 1.00 67.75 92 ARG A C 1
ATOM 781 O O . ARG A 1 92 ? -7.100 3.538 14.949 1.00 67.75 92 ARG A O 1
ATOM 788 N N . LEU A 1 93 ? -7.789 5.443 13.983 1.00 70.31 93 LEU A N 1
ATOM 789 C CA . LEU A 1 93 ? -9.152 5.401 14.512 1.00 70.31 93 LEU A CA 1
ATOM 790 C C . LEU A 1 93 ? -10.010 4.343 13.797 1.00 70.31 93 LEU A C 1
ATOM 792 O O . LEU A 1 93 ? -10.795 3.670 14.464 1.00 70.31 93 LEU A O 1
ATOM 796 N N . PHE A 1 94 ? -9.855 4.195 12.477 1.00 74.31 94 PHE A N 1
ATOM 797 C CA . PHE A 1 94 ? -10.688 3.322 11.639 1.00 74.31 94 PHE A CA 1
ATOM 798 C C . PHE A 1 94 ? -10.122 1.915 11.426 1.00 74.31 94 PHE A C 1
ATOM 800 O O . PHE A 1 94 ? -10.896 0.972 11.324 1.00 74.31 94 PHE A O 1
ATOM 807 N N . ALA A 1 95 ? -8.801 1.742 11.403 1.00 70.44 95 ALA A N 1
ATOM 808 C CA . ALA A 1 95 ? -8.126 0.476 11.117 1.00 70.44 95 ALA A CA 1
ATOM 809 C C . ALA A 1 95 ? -8.608 -0.694 11.995 1.00 70.44 95 ALA A C 1
ATOM 811 O O . ALA A 1 95 ? -8.801 -1.770 11.444 1.00 70.44 95 ALA A O 1
ATOM 812 N N . PRO A 1 96 ? -8.887 -0.520 13.308 1.00 70.69 96 PRO A N 1
ATOM 813 C CA . PRO A 1 96 ? -9.434 -1.602 14.134 1.00 70.69 96 PRO A CA 1
ATOM 814 C C . PRO A 1 96 ? -10.904 -1.953 13.853 1.00 70.69 96 PRO A C 1
ATOM 816 O O . PRO A 1 96 ? -11.423 -2.885 14.460 1.00 70.69 96 PRO A O 1
ATOM 819 N N . LEU A 1 97 ? -11.608 -1.160 13.041 1.00 75.00 97 LEU A N 1
ATOM 820 C CA . LEU A 1 97 ? -13.046 -1.291 12.776 1.00 75.00 97 LEU A CA 1
ATOM 821 C C . LEU A 1 97 ? -13.335 -1.816 11.366 1.00 75.00 97 LEU A C 1
ATOM 823 O O . LEU A 1 97 ? -14.377 -2.426 11.148 1.00 75.00 97 LEU A O 1
ATOM 827 N N . VAL A 1 98 ? -12.417 -1.593 10.426 1.00 78.50 98 VAL A N 1
ATOM 828 C CA . VAL A 1 98 ? -12.584 -1.959 9.016 1.00 78.50 98 VAL A CA 1
ATOM 829 C C . VAL A 1 98 ? -12.025 -3.347 8.707 1.00 78.50 98 VAL A C 1
ATOM 831 O O . VAL A 1 98 ? -11.082 -3.816 9.349 1.00 78.50 98 VAL A O 1
ATOM 834 N N . HIS A 1 99 ? -12.627 -3.988 7.706 1.00 77.94 99 HIS A N 1
ATOM 835 C CA . HIS A 1 99 ? -12.271 -5.322 7.213 1.00 77.94 99 HIS A CA 1
ATOM 836 C C . HIS A 1 99 ? -11.418 -5.251 5.942 1.00 77.94 99 HIS A C 1
ATOM 838 O O . HIS A 1 99 ? -10.500 -6.056 5.768 1.00 77.94 99 HIS A O 1
ATOM 844 N N . THR A 1 100 ? -11.702 -4.269 5.083 1.00 78.81 100 THR A N 1
ATOM 845 C CA . THR A 1 100 ? -11.022 -4.057 3.803 1.00 78.81 100 THR A CA 1
ATOM 846 C C . THR A 1 100 ? -10.417 -2.660 3.767 1.00 78.81 100 THR A C 1
ATOM 848 O O . THR A 1 100 ? -11.104 -1.675 4.053 1.00 78.81 100 THR A O 1
ATOM 851 N N . VAL A 1 101 ? -9.142 -2.563 3.387 1.00 80.12 101 VAL A N 1
ATOM 852 C CA . VAL A 1 101 ? -8.465 -1.275 3.180 1.00 80.12 101 VAL A CA 1
ATOM 853 C C . VAL A 1 101 ? -7.944 -1.177 1.754 1.00 80.12 101 VAL A C 1
ATOM 855 O O . VAL A 1 101 ? -7.213 -2.047 1.281 1.00 80.12 101 VAL A O 1
ATOM 858 N N . SER A 1 102 ? -8.283 -0.089 1.077 1.00 78.12 102 SER A N 1
ATOM 859 C CA . SER A 1 102 ? -7.765 0.231 -0.246 1.00 78.12 102 SER A CA 1
ATOM 860 C C . SER A 1 102 ? -6.973 1.533 -0.190 1.00 78.12 102 SER A C 1
ATOM 862 O O . SER A 1 102 ? -7.536 2.572 0.146 1.00 78.12 102 SER A O 1
ATOM 864 N N . ILE A 1 103 ? -5.677 1.494 -0.507 1.00 76.88 103 ILE A N 1
ATOM 865 C CA . ILE A 1 103 ? -4.800 2.677 -0.503 1.00 76.88 103 ILE A CA 1
ATOM 866 C C . ILE A 1 103 ? -4.232 2.889 -1.907 1.00 76.88 103 ILE A C 1
ATOM 868 O O . ILE A 1 103 ? -3.460 2.069 -2.398 1.00 76.88 103 ILE A O 1
ATOM 872 N N . TYR A 1 104 ? -4.586 4.000 -2.546 1.00 71.31 104 TYR A N 1
ATOM 873 C CA . TYR A 1 104 ? -4.197 4.323 -3.918 1.00 71.31 104 TYR A CA 1
ATOM 874 C C . TYR A 1 104 ? -3.348 5.599 -3.986 1.00 71.31 104 TYR A C 1
ATOM 876 O O . TYR A 1 104 ? -3.711 6.622 -3.412 1.00 71.31 104 TYR A O 1
ATOM 884 N N . LYS A 1 105 ? -2.279 5.555 -4.785 1.00 62.66 105 LYS A N 1
ATOM 885 C CA . LYS A 1 105 ? -1.347 6.630 -5.150 1.00 62.66 105 LYS A CA 1
ATOM 886 C C . LYS A 1 105 ? -0.602 7.245 -3.955 1.00 62.66 105 LYS A C 1
ATOM 888 O O . LYS A 1 105 ? -1.173 7.689 -2.965 1.00 62.66 105 LYS A O 1
ATOM 893 N N . VAL A 1 106 ? 0.722 7.276 -4.067 1.00 51.25 106 VAL A N 1
ATOM 894 C CA . VAL A 1 106 ? 1.654 7.408 -2.937 1.00 51.25 106 VAL A CA 1
ATOM 895 C C . VAL A 1 106 ? 1.603 8.741 -2.217 1.00 51.25 106 VAL A C 1
ATOM 897 O O . VAL A 1 106 ? 1.708 9.830 -2.796 1.00 51.25 106 VAL A O 1
ATOM 900 N N . LEU A 1 107 ? 1.556 8.599 -0.902 1.00 49.91 107 LEU A N 1
ATOM 901 C CA . LEU A 1 107 ? 2.040 9.548 0.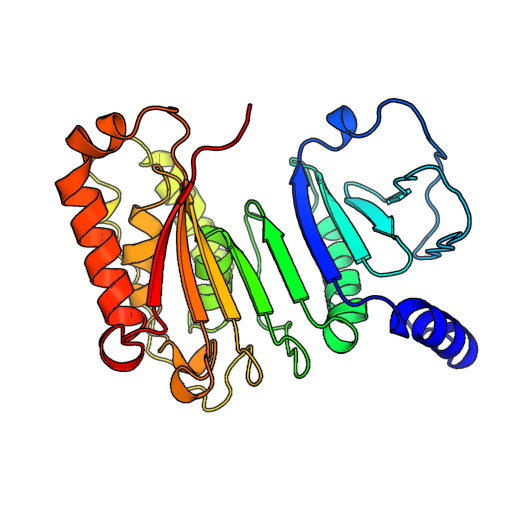077 1.00 49.91 107 LEU A CA 1
ATOM 902 C C . LEU A 1 107 ? 3.576 9.491 0.031 1.00 49.91 107 LEU A C 1
ATOM 904 O O . LEU A 1 107 ? 4.161 8.529 0.512 1.00 49.91 107 LEU A O 1
ATOM 908 N N . ASN A 1 108 ? 4.234 10.444 -0.637 1.00 41.69 108 ASN A N 1
ATOM 909 C CA . ASN A 1 108 ? 5.688 10.567 -0.501 1.00 41.69 108 ASN A CA 1
ATOM 910 C C . ASN A 1 108 ? 5.945 11.012 0.950 1.00 41.69 108 ASN A C 1
ATOM 912 O O . ASN A 1 108 ? 5.199 11.867 1.427 1.00 41.69 108 ASN A O 1
ATOM 916 N N . ASP A 1 109 ? 6.956 10.433 1.603 1.00 43.00 109 ASP A N 1
ATOM 917 C CA . ASP A 1 109 ? 7.205 10.393 3.063 1.00 43.00 109 ASP A CA 1
ATOM 918 C C . ASP A 1 109 ? 6.440 9.254 3.790 1.00 43.00 109 ASP A C 1
ATOM 920 O O . ASP A 1 109 ? 5.379 8.863 3.325 1.00 43.00 109 ASP A O 1
ATOM 924 N N . TRP A 1 110 ? 6.928 8.762 4.946 1.00 51.62 110 TRP A N 1
ATOM 925 C CA . TRP A 1 110 ? 6.164 8.116 6.060 1.00 51.62 110 TRP A CA 1
ATOM 926 C C . TRP A 1 110 ? 6.433 6.657 6.494 1.00 51.62 110 TRP A C 1
ATOM 928 O O . TRP A 1 110 ? 6.902 5.809 5.758 1.00 51.62 110 TRP A O 1
ATOM 938 N N . SER A 1 111 ? 6.100 6.366 7.765 1.00 46.50 111 SER A N 1
ATOM 939 C CA . SER A 1 111 ? 6.164 5.042 8.417 1.00 46.50 111 SER A CA 1
ATOM 940 C C . SER A 1 111 ? 4.775 4.432 8.505 1.00 46.50 111 SER A C 1
ATOM 942 O O . SER A 1 111 ? 3.904 5.046 9.116 1.00 46.50 111 SER A O 1
ATOM 944 N N . LEU A 1 112 ? 4.569 3.219 7.986 1.00 53.50 112 LEU A N 1
A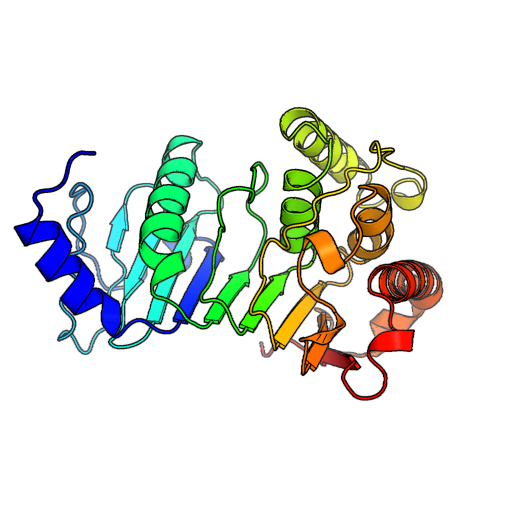TOM 945 C CA . LEU A 1 112 ? 3.317 2.460 8.150 1.00 53.50 112 LEU A CA 1
ATOM 946 C C . LEU A 1 112 ? 3.334 1.491 9.346 1.00 53.50 112 LEU A C 1
ATOM 948 O O . LEU A 1 112 ? 2.381 0.738 9.542 1.00 53.50 112 LEU A O 1
ATOM 952 N N . SER A 1 113 ? 4.355 1.578 10.208 1.00 50.19 113 SER A N 1
ATOM 953 C CA . SER A 1 113 ? 4.517 0.760 11.426 1.00 50.19 113 SER A CA 1
ATOM 954 C C . SER A 1 113 ? 3.347 0.835 12.426 1.00 50.19 113 SER A C 1
ATOM 956 O O . SER A 1 113 ? 3.275 0.042 13.359 1.00 50.19 113 SER A O 1
ATOM 958 N N . PHE A 1 114 ? 2.398 1.761 12.251 1.00 51.84 114 PHE A N 1
ATOM 959 C CA . PHE A 1 114 ? 1.232 1.915 13.126 1.00 51.84 114 PHE A CA 1
ATOM 960 C C . PHE A 1 114 ? -0.007 1.127 12.664 1.00 51.84 114 PHE A C 1
ATOM 962 O O . PHE A 1 114 ? -0.977 1.072 13.432 1.00 51.84 114 PHE A O 1
ATOM 969 N N . ILE A 1 115 ? -0.037 0.552 11.448 1.00 54.03 115 ILE A N 1
ATOM 970 C CA . ILE A 1 115 ? -1.157 -0.305 11.021 1.00 54.03 115 ILE A CA 1
ATOM 971 C C . ILE A 1 115 ? -1.015 -1.652 11.726 1.00 54.03 115 ILE A C 1
ATOM 973 O O . ILE A 1 115 ? -0.642 -2.652 11.137 1.00 54.03 115 ILE A O 1
ATOM 977 N N . ASN A 1 116 ? -1.316 -1.685 13.018 1.00 51.78 116 ASN A N 1
ATOM 978 C CA . ASN A 1 116 ? -1.489 -2.940 13.725 1.00 51.78 116 ASN A CA 1
ATOM 979 C C . ASN A 1 116 ? -2.941 -3.394 13.549 1.00 51.78 116 ASN A C 1
ATOM 981 O O . ASN A 1 116 ? -3.783 -3.225 14.438 1.00 51.78 116 ASN A O 1
ATOM 985 N N . SER A 1 117 ? -3.273 -3.869 12.351 1.00 61.81 117 SER A N 1
ATOM 986 C CA . SER A 1 117 ? -4.645 -4.241 12.034 1.00 61.81 117 SER A CA 1
ATOM 987 C C . SER A 1 117 ? -4.863 -5.734 12.241 1.00 61.81 117 SER A C 1
ATOM 989 O O . SER A 1 117 ? -4.710 -6.554 11.337 1.00 61.81 117 SER A O 1
ATOM 991 N N . HIS A 1 118 ? -5.330 -6.085 13.431 1.00 67.56 118 HIS A N 1
ATOM 992 C CA . HIS A 1 118 ? -5.806 -7.436 13.731 1.00 67.56 118 HIS A CA 1
ATOM 993 C C . HIS A 1 118 ? -7.146 -7.768 13.041 1.00 67.56 118 HIS A C 1
ATOM 995 O O . HIS A 1 118 ? -7.772 -8.773 13.379 1.00 67.56 118 HIS A O 1
ATOM 1001 N N . THR A 1 119 ? -7.637 -6.911 12.142 1.00 70.56 119 THR A N 1
ATOM 1002 C CA . THR A 1 119 ? -8.964 -7.006 11.516 1.00 70.56 119 THR A CA 1
ATOM 1003 C C . THR A 1 119 ? -8.943 -6.893 9.999 1.00 70.56 119 THR A C 1
ATOM 1005 O O . THR A 1 119 ? -9.985 -7.112 9.396 1.00 70.56 119 THR A O 1
ATOM 1008 N N . ILE A 1 120 ? -7.809 -6.567 9.368 1.00 78.44 120 ILE A N 1
ATOM 1009 C CA . ILE A 1 120 ? -7.754 -6.482 7.905 1.00 78.44 120 ILE A CA 1
ATOM 1010 C C . ILE A 1 120 ? -7.636 -7.893 7.335 1.00 78.44 120 ILE A C 1
ATOM 1012 O O . ILE A 1 120 ? -6.643 -8.582 7.569 1.00 78.44 120 ILE A O 1
ATOM 1016 N N . TRP A 1 121 ? -8.655 -8.289 6.577 1.00 85.62 121 TRP A N 1
ATOM 1017 C CA . TRP A 1 121 ? -8.709 -9.557 5.845 1.00 85.62 121 TRP A CA 1
ATOM 1018 C C . TRP A 1 121 ? -8.320 -9.366 4.383 1.00 85.62 121 TRP A C 1
ATOM 1020 O O . TRP A 1 121 ? -7.823 -10.291 3.750 1.00 85.62 121 TRP A O 1
ATOM 1030 N N . GLN A 1 122 ? -8.501 -8.157 3.854 1.00 86.94 122 GLN A N 1
ATOM 1031 C CA . GLN A 1 122 ? -8.187 -7.837 2.472 1.00 86.94 122 GLN A CA 1
ATOM 1032 C C . GLN A 1 122 ? -7.535 -6.464 2.362 1.00 86.94 122 GLN A C 1
ATOM 1034 O O . GLN A 1 122 ? -8.040 -5.485 2.923 1.00 86.94 122 GLN A O 1
ATOM 1039 N N . PHE A 1 123 ? -6.468 -6.365 1.570 1.00 86.31 123 PHE A N 1
ATOM 1040 C CA . PHE A 1 123 ? -5.991 -5.070 1.104 1.00 86.31 123 PHE A CA 1
ATOM 1041 C C . PHE A 1 123 ? -5.843 -5.011 -0.410 1.00 86.31 123 PHE A C 1
ATOM 1043 O O . PHE A 1 123 ? -5.529 -5.994 -1.086 1.00 86.31 123 PHE A O 1
ATOM 1050 N N . GLN A 1 124 ? -5.980 -3.795 -0.925 1.00 88.19 124 GLN A N 1
ATOM 1051 C CA . GLN A 1 124 ? -5.547 -3.430 -2.262 1.00 88.19 124 GLN A CA 1
ATOM 1052 C C . GLN A 1 124 ? -4.675 -2.182 -2.165 1.00 88.19 124 GLN A C 1
ATOM 1054 O O . GLN A 1 124 ? -5.119 -1.160 -1.643 1.00 88.19 124 GLN A O 1
ATOM 1059 N N . MET A 1 125 ? -3.439 -2.251 -2.652 1.00 88.31 125 MET A N 1
ATOM 1060 C CA . MET A 1 125 ? -2.528 -1.110 -2.610 1.00 88.31 125 MET A CA 1
ATOM 1061 C C . MET A 1 125 ? -1.695 -0.983 -3.877 1.00 88.31 125 MET A C 1
ATOM 1063 O O . MET A 1 125 ? -1.397 -1.977 -4.541 1.00 88.31 125 MET A O 1
ATOM 1067 N N . ASP A 1 126 ? -1.314 0.246 -4.208 1.00 88.12 126 ASP A N 1
ATOM 1068 C CA . ASP A 1 126 ? -0.287 0.472 -5.222 1.00 88.12 126 ASP A CA 1
ATOM 1069 C C . ASP A 1 126 ? 1.082 -0.003 -4.705 1.00 88.12 126 ASP A C 1
ATOM 1071 O O . ASP A 1 126 ? 1.381 0.055 -3.509 1.00 88.12 126 ASP A O 1
ATOM 1075 N N . VAL A 1 127 ? 1.925 -0.495 -5.609 1.00 90.62 127 VAL A N 1
ATOM 1076 C CA . VAL A 1 127 ? 3.225 -1.110 -5.294 1.00 90.62 127 VAL A CA 1
ATOM 1077 C C . VAL A 1 127 ? 4.162 -0.177 -4.540 1.00 90.62 127 VAL A C 1
ATOM 1079 O O . VAL A 1 127 ? 4.961 -0.602 -3.715 1.00 90.62 127 VAL A O 1
ATOM 1082 N N . SER A 1 128 ? 4.038 1.112 -4.782 1.00 86.50 128 SER A N 1
ATOM 1083 C CA . SER A 1 128 ? 4.825 2.149 -4.146 1.00 86.50 128 SER A CA 1
ATOM 1084 C C . SER A 1 128 ? 4.370 2.428 -2.704 1.00 86.50 128 SER A C 1
ATOM 1086 O O . SER A 1 128 ? 5.190 2.768 -1.854 1.00 86.50 128 SER A O 1
ATOM 1088 N N . ILE A 1 129 ? 3.097 2.170 -2.372 1.00 84.50 129 ILE A N 1
ATOM 1089 C CA . ILE A 1 129 ? 2.642 2.083 -0.974 1.00 84.50 129 ILE A CA 1
ATOM 1090 C C . ILE A 1 129 ? 3.187 0.811 -0.322 1.00 84.50 129 ILE A C 1
ATOM 1092 O O . ILE A 1 129 ? 3.630 0.867 0.822 1.00 84.50 129 ILE A O 1
ATOM 1096 N N . LEU A 1 130 ? 3.204 -0.321 -1.034 1.00 89.56 130 LEU A N 1
ATOM 1097 C CA . LEU A 1 130 ? 3.826 -1.542 -0.514 1.00 89.56 130 LEU A CA 1
ATOM 1098 C C . LEU A 1 130 ? 5.319 -1.322 -0.212 1.00 89.56 130 LEU A C 1
ATOM 1100 O O . LEU A 1 130 ? 5.776 -1.726 0.852 1.00 89.56 130 LEU A O 1
ATOM 1104 N N . GLU A 1 131 ? 6.063 -0.643 -1.091 1.00 88.56 131 GLU A N 1
ATOM 1105 C CA . GLU A 1 131 ? 7.467 -0.273 -0.848 1.00 88.56 131 GLU A CA 1
ATOM 1106 C C . GLU A 1 131 ? 7.610 0.540 0.444 1.00 88.56 131 GLU A C 1
ATOM 1108 O O . GLU A 1 131 ? 8.481 0.244 1.258 1.00 88.56 131 GLU A O 1
ATOM 1113 N N . LEU A 1 132 ? 6.716 1.506 0.677 1.00 82.94 132 LEU A N 1
ATOM 1114 C CA . LEU A 1 132 ? 6.681 2.287 1.913 1.00 82.94 132 LEU A CA 1
ATOM 1115 C C . LEU A 1 132 ? 6.397 1.427 3.152 1.00 82.94 132 LEU A C 1
ATOM 1117 O O . LEU A 1 132 ? 7.049 1.594 4.184 1.00 82.94 132 LEU A O 1
ATOM 1121 N N . VAL A 1 133 ? 5.434 0.499 3.061 1.00 83.88 133 VAL A N 1
ATOM 1122 C CA . VAL A 1 133 ? 5.123 -0.451 4.143 1.00 83.88 133 VAL A CA 1
ATOM 1123 C C . VAL A 1 133 ? 6.367 -1.254 4.494 1.00 83.88 133 VAL A C 1
ATOM 1125 O O . VAL A 1 133 ? 6.767 -1.303 5.656 1.00 83.88 133 VAL A O 1
ATOM 1128 N N . VAL A 1 134 ? 6.983 -1.866 3.485 1.00 87.56 134 VAL A N 1
ATOM 1129 C CA . VAL A 1 134 ? 8.146 -2.735 3.652 1.00 87.56 134 VAL A CA 1
ATOM 1130 C C . VAL A 1 134 ? 9.330 -1.942 4.207 1.00 87.56 134 VAL A C 1
ATOM 1132 O O . VAL A 1 134 ? 9.964 -2.388 5.163 1.00 87.56 134 VAL A O 1
ATOM 1135 N N . ALA A 1 135 ? 9.577 -0.733 3.695 1.00 84.31 135 ALA A N 1
ATOM 1136 C CA . ALA A 1 135 ? 10.590 0.169 4.229 1.00 84.31 135 ALA A CA 1
ATOM 1137 C C . ALA A 1 135 ? 10.345 0.495 5.709 1.00 84.31 135 ALA A C 1
ATOM 1139 O O . ALA A 1 135 ? 11.275 0.424 6.508 1.00 84.31 135 ALA A O 1
ATOM 1140 N N . GLY A 1 136 ? 9.099 0.783 6.094 1.00 79.12 136 GLY A N 1
ATOM 1141 C CA . GLY A 1 136 ? 8.738 1.105 7.475 1.00 79.12 136 GLY A CA 1
ATOM 1142 C C . GLY A 1 136 ? 8.833 -0.061 8.467 1.00 79.12 136 GLY A C 1
ATOM 1143 O O . GLY A 1 136 ? 8.904 0.197 9.666 1.00 79.12 136 GLY A O 1
ATOM 1144 N N . VAL A 1 137 ? 8.825 -1.312 7.992 1.00 81.25 137 VAL A N 1
ATOM 1145 C CA . VAL A 1 137 ? 9.049 -2.526 8.809 1.00 81.25 137 VAL A CA 1
ATOM 1146 C C . VAL A 1 137 ? 10.534 -2.931 8.831 1.00 81.25 137 VAL A C 1
ATOM 1148 O O . VAL A 1 137 ? 10.984 -3.631 9.739 1.00 81.25 137 VAL A O 1
ATOM 1151 N N . SER A 1 138 ? 11.310 -2.483 7.843 1.00 84.62 138 SER A N 1
ATOM 1152 C CA . SER A 1 138 ? 12.750 -2.740 7.735 1.00 84.62 138 SER A CA 1
ATOM 1153 C C . SER A 1 138 ? 13.594 -1.932 8.722 1.00 84.62 138 SER A C 1
ATOM 1155 O O . SER A 1 138 ? 13.109 -1.044 9.419 1.00 84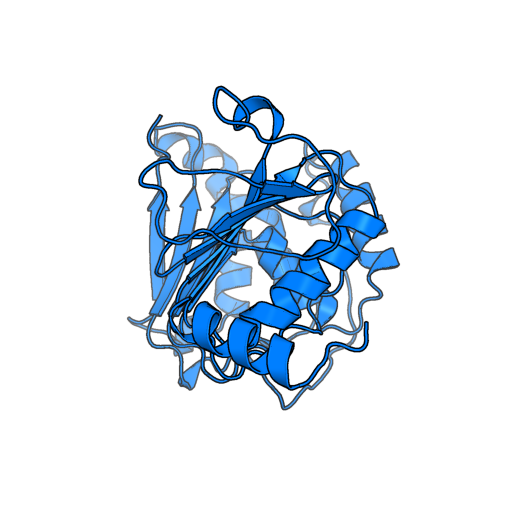.62 138 SER A O 1
ATOM 1157 N N . SER A 1 139 ? 14.905 -2.189 8.728 1.00 83.88 139 SER A N 1
ATOM 1158 C CA . SER A 1 139 ? 15.882 -1.356 9.440 1.00 83.88 139 SER A CA 1
ATOM 1159 C C . SER A 1 139 ? 16.100 0.029 8.803 1.00 83.88 139 SER A C 1
ATOM 1161 O O . SER A 1 139 ? 17.003 0.753 9.220 1.00 83.88 139 SER A O 1
ATOM 1163 N N . MET A 1 140 ? 15.388 0.366 7.722 1.00 82.12 140 MET A N 1
ATOM 1164 C CA . MET A 1 140 ? 15.584 1.609 6.982 1.00 82.12 140 MET A CA 1
ATOM 1165 C C . MET A 1 140 ? 15.044 2.806 7.765 1.00 82.12 140 MET A C 1
ATOM 1167 O O . MET A 1 140 ? 13.861 2.868 8.093 1.00 82.12 140 MET A O 1
ATOM 1171 N N . ASP A 1 141 ? 15.890 3.815 7.970 1.00 79.00 141 ASP A N 1
ATOM 1172 C CA . ASP A 1 141 ? 15.412 5.128 8.395 1.00 79.00 141 ASP A CA 1
ATOM 1173 C C . ASP A 1 141 ? 14.558 5.761 7.285 1.00 79.00 141 ASP A C 1
ATOM 1175 O O . ASP A 1 141 ? 14.958 5.825 6.121 1.00 79.00 141 ASP A O 1
ATOM 1179 N N . LEU A 1 142 ? 13.374 6.257 7.628 1.00 76.19 142 LEU A N 1
ATOM 1180 C CA . LEU A 1 142 ? 12.429 6.752 6.626 1.00 76.19 142 LEU A CA 1
ATOM 1181 C C . LEU A 1 142 ? 12.827 8.090 6.010 1.00 76.19 142 LEU A C 1
ATOM 1183 O O . LEU A 1 142 ? 12.451 8.367 4.872 1.00 76.19 142 LEU A O 1
ATOM 1187 N N . SER A 1 143 ? 13.635 8.889 6.704 1.00 76.44 143 SER A N 1
ATOM 1188 C CA . SER A 1 143 ? 14.246 10.091 6.131 1.00 76.44 143 SER A CA 1
ATOM 1189 C C . SER A 1 143 ? 15.264 9.693 5.061 1.00 76.44 143 SER A C 1
ATOM 1191 O O . SER A 1 143 ? 15.338 10.311 3.994 1.00 76.44 143 SER A O 1
ATOM 1193 N N . ARG A 1 144 ? 16.015 8.609 5.303 1.00 79.19 144 ARG A N 1
ATOM 1194 C CA . ARG A 1 144 ? 16.917 8.009 4.309 1.00 79.19 144 ARG A CA 1
ATOM 1195 C C . ARG A 1 144 ? 16.146 7.407 3.136 1.00 79.19 144 ARG A C 1
ATOM 1197 O O . ARG A 1 144 ? 16.536 7.635 1.992 1.00 79.19 144 ARG A O 1
ATOM 1204 N N . TRP A 1 145 ? 15.048 6.697 3.397 1.00 81.81 145 TRP A N 1
ATOM 1205 C CA . TRP A 1 145 ? 14.149 6.202 2.350 1.00 81.81 145 TRP A CA 1
ATOM 1206 C C . TRP A 1 145 ? 13.626 7.348 1.480 1.00 81.81 145 TRP A C 1
ATOM 1208 O O . TRP A 1 145 ? 13.729 7.285 0.260 1.00 81.81 145 TRP A O 1
ATOM 1218 N N . TYR A 1 146 ? 13.138 8.429 2.089 1.00 77.19 146 TYR A N 1
ATOM 1219 C CA . TYR A 1 146 ? 12.632 9.579 1.347 1.00 77.19 146 TYR A CA 1
ATOM 1220 C C . TYR A 1 146 ? 13.718 10.264 0.516 1.00 77.19 146 TYR A C 1
ATOM 1222 O O . TYR A 1 146 ? 13.504 10.576 -0.656 1.00 77.19 146 TYR A O 1
ATOM 1230 N N . SER A 1 147 ? 14.912 10.439 1.088 1.00 79.50 147 SER A N 1
ATOM 1231 C CA . SER A 1 147 ? 16.070 10.976 0.362 1.00 79.50 147 SER A CA 1
ATOM 1232 C C . SER A 1 147 ? 16.411 10.111 -0.855 1.00 79.50 147 SER A C 1
ATOM 1234 O O . SER A 1 147 ? 16.703 10.637 -1.928 1.00 79.50 147 SER A O 1
ATOM 1236 N N . PHE A 1 148 ? 16.310 8.787 -0.716 1.00 83.75 148 PHE A N 1
ATOM 1237 C CA . PHE A 1 148 ? 16.485 7.846 -1.817 1.00 83.75 148 PHE A CA 1
ATOM 1238 C C . PHE A 1 148 ? 15.379 7.967 -2.875 1.00 83.75 148 PHE A C 1
ATOM 1240 O O . PHE A 1 148 ? 15.692 8.023 -4.059 1.00 83.75 148 PHE A O 1
ATOM 1247 N N . GLN A 1 149 ? 14.110 8.107 -2.485 1.00 81.62 149 GLN A N 1
ATOM 1248 C CA . GLN A 1 149 ? 13.014 8.352 -3.433 1.00 81.62 149 GLN A CA 1
ATOM 1249 C C . GLN A 1 149 ? 13.203 9.669 -4.201 1.00 81.62 149 GLN A C 1
ATOM 1251 O O . GLN A 1 149 ? 13.051 9.704 -5.422 1.00 81.62 149 GLN A O 1
ATOM 1256 N N . CYS A 1 150 ? 13.606 10.742 -3.514 1.00 79.31 150 CYS A N 1
ATOM 1257 C CA . CYS A 1 150 ? 13.959 12.017 -4.144 1.00 79.31 150 CYS A CA 1
ATOM 1258 C C . CYS A 1 150 ? 15.124 11.868 -5.129 1.00 79.31 150 CYS A C 1
ATOM 1260 O O . CYS A 1 150 ? 15.140 12.502 -6.184 1.00 79.31 150 CYS A O 1
ATOM 1262 N N . TYR A 1 151 ? 16.112 11.037 -4.791 1.00 82.69 151 TYR A N 1
ATOM 1263 C CA . TYR A 1 151 ? 17.233 10.742 -5.673 1.00 82.69 151 TYR A CA 1
ATOM 1264 C C . TYR A 1 151 ? 16.775 9.966 -6.914 1.00 82.69 151 TYR A C 1
ATOM 1266 O O . TYR A 1 151 ? 17.069 10.397 -8.024 1.00 82.69 151 TYR A O 1
ATOM 1274 N N . LEU A 1 152 ? 15.985 8.898 -6.753 1.00 81.62 152 LEU A N 1
ATOM 1275 C CA . LEU A 1 152 ? 15.444 8.098 -7.859 1.00 81.62 152 LEU A CA 1
ATOM 1276 C C . LEU A 1 152 ? 14.604 8.917 -8.840 1.00 81.62 152 LEU A C 1
ATOM 1278 O O . LEU A 1 152 ? 14.689 8.691 -10.044 1.00 81.62 152 LEU A O 1
ATOM 1282 N N . GLN A 1 153 ? 13.840 9.903 -8.359 1.00 76.69 153 GLN A N 1
ATOM 1283 C CA . GLN A 1 153 ? 13.072 10.795 -9.235 1.00 76.69 153 GLN A CA 1
ATOM 1284 C C . GLN A 1 153 ? 13.957 11.486 -10.282 1.00 76.69 153 GLN A C 1
ATOM 1286 O O . GLN A 1 153 ? 13.528 11.640 -11.425 1.00 76.69 153 GLN A O 1
ATOM 1291 N N . LYS A 1 154 ? 15.212 11.813 -9.941 1.00 76.94 154 LYS A N 1
ATOM 1292 C CA . LYS A 1 154 ? 16.184 12.404 -10.879 1.00 76.94 154 LYS A CA 1
ATOM 1293 C C . LYS A 1 154 ? 16.652 11.432 -11.970 1.00 76.94 154 LYS A C 1
ATOM 1295 O O . LYS A 1 154 ? 17.185 11.881 -12.977 1.00 76.94 154 LYS A O 1
ATOM 1300 N N . PHE A 1 155 ? 16.457 10.127 -11.773 1.00 71.75 155 PHE A N 1
ATOM 1301 C CA . PHE A 1 155 ? 16.885 9.050 -12.672 1.00 71.75 155 PHE A CA 1
ATOM 1302 C C . PHE A 1 155 ? 15.724 8.296 -13.323 1.00 71.75 155 PHE A C 1
ATOM 1304 O O . PHE A 1 155 ? 15.994 7.339 -14.046 1.00 71.75 155 PHE A O 1
ATOM 1311 N N . SER A 1 156 ? 14.472 8.708 -13.092 1.00 65.06 156 SER A N 1
ATOM 1312 C CA . SER A 1 156 ? 13.262 8.000 -13.548 1.00 65.06 156 SER A CA 1
ATOM 1313 C C . SER A 1 156 ? 13.210 7.731 -15.062 1.00 65.06 156 SER A C 1
ATOM 1315 O O . SER A 1 156 ? 12.582 6.765 -15.486 1.00 65.06 156 SER A O 1
ATOM 1317 N N . ASP A 1 157 ? 13.954 8.502 -15.860 1.00 62.81 157 ASP A N 1
ATOM 1318 C CA . ASP A 1 157 ? 14.066 8.332 -17.316 1.00 62.81 157 ASP A CA 1
ATOM 1319 C C . ASP A 1 157 ? 15.418 7.743 -17.778 1.00 62.81 157 ASP A C 1
ATOM 1321 O O . ASP A 1 157 ? 15.709 7.674 -18.971 1.00 62.81 157 ASP A O 1
ATOM 1325 N N . SER A 1 158 ? 16.275 7.311 -16.850 1.00 62.31 158 SER A N 1
ATOM 1326 C CA . SER A 1 158 ? 17.626 6.824 -17.149 1.00 62.31 158 SER A CA 1
ATOM 1327 C C . SER A 1 158 ? 17.761 5.308 -16.977 1.00 62.31 158 SER A C 1
ATOM 1329 O O . SER A 1 158 ? 17.125 4.685 -16.126 1.00 62.31 158 SER A O 1
ATOM 1331 N N . VAL A 1 159 ? 18.679 4.705 -17.739 1.00 59.38 159 VAL A N 1
ATOM 1332 C CA . VAL A 1 159 ? 19.077 3.289 -17.587 1.00 59.38 159 VAL A CA 1
ATOM 1333 C C . VAL A 1 159 ? 19.661 3.014 -16.185 1.00 59.38 159 VAL A C 1
ATOM 1335 O O . VAL A 1 159 ? 19.680 1.876 -15.736 1.00 59.38 159 VAL A O 1
ATOM 1338 N N . GLY A 1 160 ? 20.075 4.058 -15.455 1.00 61.25 160 GLY A N 1
ATOM 1339 C CA . GLY A 1 160 ? 20.729 3.972 -14.149 1.00 61.25 160 GLY A CA 1
ATOM 1340 C C . GLY A 1 160 ? 19.842 3.545 -12.975 1.00 61.25 160 GLY A C 1
ATOM 1341 O O . GLY A 1 160 ? 20.376 3.057 -11.983 1.00 61.25 160 GLY A O 1
ATOM 1342 N N . GLU A 1 161 ? 18.514 3.699 -13.059 1.00 64.50 161 GLU A N 1
ATOM 1343 C CA . GLU A 1 161 ? 17.614 3.470 -11.911 1.00 64.50 161 GLU A CA 1
ATOM 1344 C C . GLU A 1 161 ? 17.711 2.036 -11.349 1.00 64.50 161 GLU A C 1
ATOM 1346 O O . GLU A 1 161 ? 17.568 1.822 -10.149 1.00 64.50 161 GLU A O 1
ATOM 1351 N N . GLU A 1 162 ? 17.990 1.042 -12.198 1.00 60.00 162 GLU A N 1
ATOM 1352 C CA . GLU A 1 162 ? 18.054 -0.373 -11.801 1.00 60.00 162 GLU A CA 1
ATOM 1353 C C . GLU A 1 162 ? 19.335 -0.768 -11.060 1.00 60.00 162 GLU A C 1
ATOM 1355 O O . GLU A 1 162 ? 19.328 -1.757 -10.329 1.00 60.00 162 GLU A O 1
ATOM 1360 N N . PHE A 1 163 ? 20.411 0.005 -11.229 1.00 63.66 163 PHE A N 1
ATOM 1361 C CA . PHE A 1 163 ? 21.674 -0.188 -10.511 1.00 63.66 163 PHE A CA 1
ATOM 1362 C C . PHE A 1 163 ? 21.656 0.474 -9.130 1.00 63.66 163 PHE A C 1
ATOM 1364 O O . PHE A 1 163 ? 22.582 0.298 -8.336 1.00 63.66 163 PHE A O 1
ATOM 1371 N N . MET A 1 164 ? 20.612 1.253 -8.837 1.00 70.81 164 MET A N 1
ATOM 1372 C CA . MET A 1 164 ? 20.451 1.912 -7.551 1.00 70.81 164 MET A CA 1
ATOM 1373 C C . MET A 1 164 ? 19.880 0.916 -6.551 1.00 70.81 164 MET A C 1
ATOM 1375 O O . MET A 1 164 ? 18.671 0.685 -6.472 1.00 70.81 164 MET A O 1
ATOM 1379 N N . HIS A 1 165 ? 20.790 0.315 -5.794 1.00 70.94 165 HIS A N 1
ATOM 1380 C CA . HIS A 1 165 ? 20.468 -0.661 -4.770 1.00 70.94 165 HIS A CA 1
ATOM 1381 C C . HIS A 1 165 ? 20.448 -0.024 -3.383 1.00 70.94 165 HIS A C 1
ATOM 1383 O O . HIS A 1 165 ? 21.328 0.753 -3.009 1.00 70.94 165 HIS A O 1
ATOM 1389 N N . LEU A 1 166 ? 19.448 -0.405 -2.601 1.00 76.12 166 LEU A N 1
ATOM 1390 C CA . LEU A 1 166 ? 19.454 -0.249 -1.158 1.00 76.12 166 LEU A CA 1
ATOM 1391 C C . LEU A 1 166 ? 20.007 -1.528 -0.529 1.00 76.12 166 LEU A C 1
ATOM 1393 O O . LEU A 1 166 ? 19.859 -2.623 -1.065 1.00 76.12 166 LEU A O 1
ATOM 1397 N N . HIS A 1 167 ? 20.647 -1.391 0.626 1.00 76.62 167 HIS A N 1
ATOM 1398 C CA . HIS A 1 167 ? 21.024 -2.536 1.440 1.00 76.62 167 HIS A CA 1
ATOM 1399 C C . HIS A 1 167 ? 20.565 -2.278 2.868 1.00 76.62 167 HIS A C 1
ATOM 1401 O O . HIS A 1 167 ? 21.108 -1.415 3.563 1.00 76.62 167 HIS A O 1
ATOM 1407 N N . CYS A 1 168 ? 19.512 -2.983 3.270 1.00 82.44 168 CYS A N 1
ATOM 1408 C CA . CYS A 1 168 ? 19.026 -2.999 4.642 1.00 82.44 168 CYS A CA 1
ATOM 1409 C C . CYS A 1 168 ? 19.588 -4.204 5.388 1.00 82.44 168 CYS A C 1
ATOM 1411 O O . CYS A 1 168 ? 19.883 -5.242 4.796 1.00 82.44 168 CYS A O 1
ATOM 1413 N N . ILE A 1 169 ? 19.696 -4.068 6.706 1.00 83.00 169 ILE A N 1
ATOM 1414 C CA . ILE A 1 169 ? 20.017 -5.194 7.577 1.00 83.00 169 ILE A CA 1
ATOM 1415 C C . ILE A 1 169 ? 18.733 -6.006 7.740 1.00 83.00 169 ILE A C 1
ATOM 1417 O O . ILE A 1 169 ? 17.670 -5.435 7.991 1.00 83.00 169 ILE A O 1
ATOM 1421 N N . ALA A 1 170 ? 18.829 -7.327 7.594 1.00 80.31 170 ALA A N 1
ATOM 1422 C CA . ALA A 1 170 ? 17.690 -8.211 7.802 1.00 80.31 170 ALA A CA 1
ATOM 1423 C C . ALA A 1 170 ? 17.148 -8.047 9.227 1.00 80.31 170 ALA A C 1
ATOM 1425 O O . ALA A 1 170 ? 17.871 -8.255 10.203 1.00 80.31 170 ALA A O 1
ATOM 1426 N N . THR A 1 171 ? 15.872 -7.685 9.343 1.00 72.06 171 THR A N 1
ATOM 1427 C CA . THR A 1 171 ? 15.158 -7.660 10.618 1.00 72.06 171 THR A CA 1
ATOM 1428 C C . THR A 1 171 ? 14.231 -8.864 10.692 1.00 72.06 171 THR A C 1
ATOM 1430 O O . THR A 1 171 ? 13.437 -9.135 9.790 1.00 72.06 171 THR A O 1
ATOM 1433 N N . PHE A 1 172 ? 14.345 -9.618 11.783 1.00 67.81 172 PHE A N 1
ATOM 1434 C CA . PHE A 1 172 ? 13.441 -10.717 12.087 1.00 67.81 172 PHE A CA 1
ATOM 1435 C C . PHE A 1 172 ? 12.346 -10.171 13.000 1.00 67.81 172 PHE A C 1
ATOM 1437 O O . PHE A 1 172 ? 12.584 -9.905 14.174 1.00 67.81 172 PHE A O 1
ATOM 1444 N N . SER A 1 173 ? 11.164 -9.938 12.434 1.00 67.69 173 SER A N 1
ATOM 1445 C CA . SER A 1 173 ? 9.945 -9.749 13.217 1.00 67.69 173 SER A CA 1
ATOM 1446 C C . SER A 1 173 ? 9.149 -11.042 13.150 1.00 67.69 173 SER A C 1
ATOM 1448 O O . SER A 1 173 ? 8.782 -11.471 12.056 1.00 67.69 173 SER A O 1
ATOM 1450 N N . ASP A 1 174 ? 8.852 -11.632 14.306 1.00 68.50 174 ASP A N 1
ATOM 1451 C CA . ASP A 1 174 ? 7.922 -12.766 14.404 1.00 68.50 174 ASP A CA 1
ATOM 1452 C C . ASP A 1 174 ? 6.464 -12.329 14.192 1.00 68.50 174 ASP A C 1
ATOM 1454 O O . ASP A 1 174 ? 5.571 -13.155 14.012 1.00 68.50 174 ASP A O 1
ATOM 1458 N N . GLN A 1 175 ? 6.202 -11.020 14.220 1.00 80.12 175 GLN A N 1
ATOM 1459 C CA . GLN A 1 175 ? 4.868 -10.462 14.056 1.00 80.12 175 GLN A CA 1
ATOM 1460 C C . GLN A 1 175 ? 4.692 -9.916 12.642 1.00 80.12 175 GLN A C 1
ATOM 1462 O O . GLN A 1 175 ? 5.380 -8.973 12.239 1.00 80.12 175 GLN A O 1
ATOM 1467 N N . SER A 1 176 ? 3.740 -10.496 11.911 1.00 84.94 176 SER A N 1
ATOM 1468 C CA . SER A 1 176 ? 3.255 -9.956 10.644 1.00 84.94 176 SER A CA 1
ATOM 1469 C C . SER A 1 176 ? 2.484 -8.656 10.873 1.00 84.94 176 SER A C 1
ATOM 1471 O O . SER A 1 176 ? 1.661 -8.579 11.786 1.00 84.94 176 SER A O 1
ATOM 1473 N N . LEU A 1 177 ? 2.674 -7.664 10.001 1.00 82.69 177 LEU A N 1
ATOM 1474 C CA . LEU A 1 177 ? 1.911 -6.410 10.040 1.00 82.69 177 LEU A CA 1
ATOM 1475 C C . LEU A 1 177 ? 0.396 -6.623 9.821 1.00 82.69 177 LEU A C 1
ATOM 1477 O O . LEU A 1 177 ? -0.433 -5.987 10.471 1.00 82.69 177 LEU A O 1
ATOM 1481 N N . PHE A 1 178 ? 0.034 -7.557 8.938 1.00 86.81 178 PHE A N 1
ATOM 1482 C CA . PHE A 1 178 ? -1.343 -7.945 8.627 1.00 86.81 178 PHE A CA 1
ATOM 1483 C C . PHE A 1 178 ? -1.566 -9.436 8.940 1.00 86.81 178 PHE A C 1
ATOM 1485 O O . PHE A 1 178 ? -1.656 -10.261 8.030 1.00 86.81 178 PHE A O 1
ATOM 1492 N N . PRO A 1 179 ? -1.672 -9.822 10.224 1.00 86.06 179 PRO A N 1
ATOM 1493 C CA . PRO A 1 179 ? -1.678 -11.229 10.635 1.00 86.06 179 PRO A CA 1
ATOM 1494 C C . PRO A 1 179 ? -2.948 -12.000 10.241 1.00 86.06 179 PRO A C 1
ATOM 1496 O O . PRO A 1 179 ? -2.962 -13.223 10.312 1.00 86.06 179 PRO A O 1
ATOM 1499 N N . LYS A 1 180 ? -4.029 -11.311 9.847 1.00 88.06 180 LYS A N 1
ATOM 1500 C CA . LYS A 1 180 ? -5.296 -11.932 9.412 1.00 88.06 180 LYS A CA 1
ATOM 1501 C C . LYS A 1 180 ? -5.575 -11.773 7.921 1.00 88.06 180 LYS A C 1
ATOM 1503 O O . LYS A 1 180 ? -6.697 -12.015 7.482 1.00 88.06 180 LYS A O 1
ATOM 1508 N N . LEU A 1 181 ? -4.576 -11.353 7.150 1.00 90.38 181 LEU A N 1
ATOM 1509 C CA . LEU A 1 181 ? -4.756 -11.123 5.729 1.00 90.38 181 LEU A CA 1
ATOM 1510 C C . LEU A 1 181 ? -5.054 -12.435 4.992 1.00 90.38 181 LEU A C 1
ATOM 1512 O O . LEU A 1 181 ? -4.342 -13.429 5.138 1.00 90.38 181 LEU A O 1
ATOM 1516 N N . LYS A 1 182 ? -6.104 -12.395 4.177 1.00 92.31 182 LYS A N 1
ATOM 1517 C CA . LYS A 1 182 ? -6.570 -13.461 3.291 1.00 92.31 182 LYS A CA 1
ATOM 1518 C C . LYS A 1 182 ? -6.443 -13.081 1.829 1.00 92.31 182 LYS A C 1
ATOM 1520 O O . LYS A 1 182 ? -6.079 -13.921 1.019 1.00 92.31 182 LYS A O 1
ATOM 1525 N N . GLU A 1 183 ? -6.664 -11.819 1.489 1.00 94.12 183 GLU A N 1
ATOM 1526 C CA . GLU A 1 183 ? -6.584 -11.360 0.108 1.00 94.12 183 GLU A CA 1
ATOM 1527 C C . GLU A 1 183 ? -5.678 -10.137 -0.032 1.00 94.12 183 GLU A C 1
ATOM 1529 O O . GLU A 1 183 ? -5.859 -9.117 0.634 1.00 94.12 183 GLU A O 1
ATOM 1534 N N . ALA A 1 184 ? -4.712 -10.213 -0.939 1.00 94.31 184 ALA A N 1
ATOM 1535 C CA . ALA A 1 184 ? -3.788 -9.123 -1.220 1.00 94.31 184 ALA A CA 1
ATOM 1536 C C . ALA A 1 184 ? -3.827 -8.782 -2.706 1.00 94.31 184 ALA A C 1
ATOM 1538 O O . ALA A 1 184 ? -3.614 -9.652 -3.544 1.00 94.31 184 ALA A O 1
ATOM 1539 N N . THR A 1 185 ? -4.057 -7.516 -3.050 1.00 94.25 185 THR A N 1
ATOM 1540 C CA . THR A 1 185 ? -3.922 -7.032 -4.430 1.00 94.25 185 THR A CA 1
ATOM 1541 C C . THR A 1 185 ? -2.890 -5.916 -4.511 1.00 94.25 185 THR A C 1
ATOM 1543 O O . THR A 1 185 ? -3.071 -4.852 -3.923 1.00 94.25 185 THR A O 1
ATOM 1546 N N . ILE A 1 186 ? -1.829 -6.140 -5.284 1.00 94.25 186 ILE A N 1
ATOM 1547 C CA . ILE A 1 186 ? -0.793 -5.151 -5.581 1.00 94.25 186 ILE A CA 1
ATOM 1548 C C . ILE A 1 186 ? -1.001 -4.603 -6.983 1.00 94.25 186 ILE A C 1
ATOM 1550 O O . ILE A 1 186 ? -1.015 -5.346 -7.963 1.00 94.25 186 ILE A O 1
ATOM 1554 N N . ARG A 1 187 ? -1.161 -3.290 -7.083 1.00 91.19 187 ARG A N 1
ATOM 1555 C CA . ARG A 1 187 ? -1.299 -2.568 -8.345 1.00 91.19 187 ARG A CA 1
ATOM 1556 C C . ARG A 1 187 ? 0.041 -1.985 -8.766 1.00 91.19 187 ARG A C 1
ATOM 1558 O O . ARG A 1 187 ? 0.705 -1.331 -7.973 1.00 91.19 187 ARG A O 1
ATOM 1565 N N . VAL A 1 188 ? 0.427 -2.213 -10.012 1.00 89.88 188 VAL A N 1
ATOM 1566 C CA . VAL A 1 188 ? 1.717 -1.782 -10.558 1.00 89.88 188 VAL A CA 1
ATOM 1567 C C . VAL A 1 188 ? 1.456 -1.087 -11.879 1.00 89.88 188 VAL A C 1
ATOM 1569 O O . VAL A 1 188 ? 0.891 -1.698 -12.786 1.00 89.88 188 VAL A O 1
ATOM 1572 N N . ASN A 1 189 ? 1.864 0.173 -12.003 1.00 85.25 189 ASN A N 1
ATOM 1573 C CA . ASN A 1 189 ? 1.877 0.845 -13.299 1.00 85.25 189 ASN A CA 1
ATOM 1574 C C . ASN A 1 189 ? 3.203 0.592 -14.042 1.00 85.25 189 ASN A C 1
ATOM 1576 O O . ASN A 1 189 ? 4.199 0.186 -13.446 1.00 85.25 189 ASN A O 1
ATOM 1580 N N . GLU A 1 190 ? 3.237 0.853 -15.350 1.00 80.31 190 GLU A N 1
ATOM 1581 C CA . GLU A 1 190 ? 4.425 0.613 -16.189 1.00 80.31 190 GLU A CA 1
ATOM 1582 C C . GLU A 1 190 ? 5.702 1.328 -15.718 1.00 80.31 190 GLU A C 1
ATOM 1584 O O . GLU A 1 190 ? 6.795 0.789 -15.888 1.00 80.31 190 GLU A O 1
ATOM 1589 N N . LYS A 1 191 ? 5.576 2.505 -15.094 1.00 81.81 191 LYS A N 1
ATOM 1590 C CA . LYS A 1 191 ? 6.704 3.294 -14.575 1.00 81.81 191 LYS A CA 1
ATOM 1591 C C . LYS A 1 191 ? 7.196 2.805 -13.210 1.00 81.81 191 LYS A C 1
ATOM 1593 O O . LYS A 1 191 ? 8.296 3.147 -12.803 1.00 81.81 191 LYS A O 1
ATOM 1598 N N . GLU A 1 192 ? 6.404 1.999 -12.510 1.00 86.19 192 GLU A N 1
ATOM 1599 C CA . GLU A 1 192 ? 6.685 1.516 -11.154 1.00 86.19 192 GLU A CA 1
ATOM 1600 C C . GLU A 1 192 ? 7.212 0.071 -11.122 1.00 86.19 192 GLU A C 1
ATOM 1602 O O . GLU A 1 192 ? 7.362 -0.517 -10.053 1.00 86.19 192 GLU A O 1
ATOM 1607 N N . PHE A 1 193 ? 7.523 -0.545 -12.266 1.00 87.56 193 PHE A N 1
ATOM 1608 C CA . PHE A 1 193 ? 8.055 -1.914 -12.272 1.00 87.56 193 PHE A CA 1
ATOM 1609 C C . PHE A 1 193 ? 9.386 -2.041 -11.527 1.00 87.56 193 PHE A C 1
ATOM 1611 O O . PHE A 1 193 ? 9.622 -3.067 -10.894 1.00 87.56 193 PHE A O 1
ATOM 1618 N N . SER A 1 194 ? 10.237 -1.012 -11.547 1.00 87.25 194 SER A N 1
ATOM 1619 C CA . SER A 1 194 ? 11.504 -1.002 -10.804 1.00 87.25 194 SER A CA 1
ATOM 1620 C C . SER A 1 194 ? 11.299 -1.200 -9.295 1.00 87.25 194 SER A C 1
ATOM 1622 O O . SER A 1 194 ? 12.124 -1.844 -8.642 1.00 87.25 194 SER A O 1
ATOM 1624 N N . ILE A 1 195 ? 10.165 -0.736 -8.760 1.00 89.88 195 ILE A N 1
ATOM 1625 C CA . ILE A 1 195 ? 9.777 -0.864 -7.351 1.00 89.88 195 ILE A CA 1
ATOM 1626 C C . ILE A 1 195 ? 9.663 -2.334 -6.942 1.00 89.88 195 ILE A C 1
ATOM 1628 O O . ILE A 1 195 ? 10.169 -2.725 -5.892 1.00 89.88 195 ILE A O 1
ATOM 1632 N N . LEU A 1 196 ? 9.082 -3.177 -7.804 1.00 92.38 196 L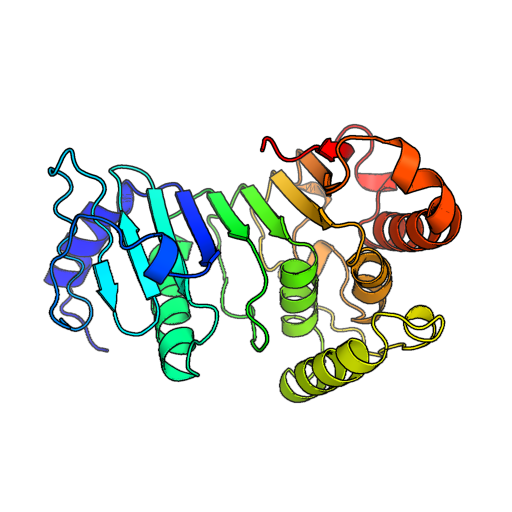EU A N 1
ATOM 1633 C CA . LEU A 1 196 ? 8.925 -4.615 -7.552 1.00 92.38 196 LEU A CA 1
ATOM 1634 C C . LEU A 1 196 ? 10.265 -5.289 -7.229 1.00 92.38 196 LEU A C 1
ATOM 1636 O O . LEU A 1 196 ? 10.362 -6.056 -6.274 1.00 92.38 196 LEU A O 1
ATOM 1640 N N . SER A 1 197 ? 11.315 -4.959 -7.982 1.00 90.75 197 SER A N 1
ATOM 1641 C CA . SER A 1 197 ? 12.665 -5.478 -7.733 1.00 90.75 197 SER A CA 1
ATOM 1642 C C . SER A 1 197 ? 13.351 -4.887 -6.503 1.00 90.75 197 SER A C 1
ATOM 1644 O O . SER A 1 197 ? 14.259 -5.517 -5.968 1.00 90.75 197 SER A O 1
ATOM 1646 N N . ARG A 1 198 ? 12.973 -3.681 -6.065 1.00 90.50 198 ARG A N 1
ATOM 1647 C CA . ARG A 1 198 ? 13.576 -3.041 -4.886 1.00 90.50 198 ARG A CA 1
ATOM 1648 C C . ARG A 1 198 ? 12.997 -3.547 -3.577 1.00 90.50 198 ARG A C 1
ATOM 1650 O O . ARG A 1 198 ? 13.703 -3.540 -2.578 1.00 90.50 198 ARG A O 1
ATOM 1657 N N . ILE A 1 199 ? 11.758 -4.036 -3.572 1.00 92.06 199 ILE A N 1
ATOM 1658 C CA . ILE A 1 199 ? 11.101 -4.536 -2.355 1.00 92.06 199 ILE A CA 1
ATOM 1659 C C . ILE A 1 199 ? 11.941 -5.612 -1.639 1.00 92.06 199 ILE A C 1
ATOM 1661 O O . ILE A 1 199 ? 12.055 -5.590 -0.414 1.00 92.06 199 ILE A O 1
ATOM 1665 N N . SER A 1 200 ? 12.610 -6.498 -2.380 1.00 91.56 200 SER A N 1
ATOM 1666 C CA . SER A 1 200 ? 13.484 -7.524 -1.793 1.00 91.56 200 SER A CA 1
ATOM 1667 C C . SER A 1 200 ? 14.744 -6.961 -1.117 1.00 91.56 200 SER A C 1
ATOM 1669 O O . SER A 1 200 ? 15.311 -7.604 -0.235 1.00 91.56 200 SER A O 1
ATOM 1671 N N . GLN A 1 201 ? 15.166 -5.744 -1.470 1.00 90.62 201 GLN A N 1
ATOM 1672 C CA . GLN A 1 201 ? 16.382 -5.098 -0.961 1.00 90.62 201 GLN A CA 1
ATOM 1673 C C . GLN A 1 201 ? 16.226 -4.543 0.463 1.00 90.62 201 GLN A C 1
ATOM 1675 O O . GLN A 1 201 ? 17.220 -4.288 1.146 1.00 90.62 201 GLN A O 1
ATOM 1680 N N . TYR A 1 202 ? 14.986 -4.404 0.940 1.00 90.25 202 TYR A N 1
ATOM 1681 C CA . TYR A 1 202 ? 14.689 -4.015 2.321 1.00 90.25 202 TYR A CA 1
ATOM 1682 C C . TYR A 1 202 ? 14.939 -5.136 3.337 1.00 90.25 202 TYR A C 1
ATOM 1684 O O . TYR A 1 202 ? 14.773 -4.914 4.533 1.00 90.25 202 TYR A O 1
ATOM 1692 N N . ALA A 1 203 ? 15.336 -6.329 2.878 1.00 90.00 203 ALA A N 1
ATOM 1693 C CA . ALA A 1 203 ? 15.668 -7.477 3.721 1.00 90.00 203 ALA A CA 1
ATOM 1694 C C . ALA A 1 203 ? 14.534 -7.907 4.679 1.00 90.00 203 ALA A C 1
ATOM 1696 O O . ALA A 1 203 ? 14.777 -8.512 5.722 1.00 90.00 203 ALA A O 1
ATOM 1697 N N . ILE A 1 204 ? 13.284 -7.626 4.296 1.00 89.38 204 ILE A N 1
ATOM 1698 C CA . ILE A 1 204 ? 12.074 -8.093 4.975 1.00 89.38 204 ILE A CA 1
ATOM 1699 C C . ILE A 1 204 ? 11.530 -9.309 4.243 1.00 89.38 204 ILE A C 1
ATOM 1701 O O . ILE A 1 204 ? 11.316 -9.263 3.034 1.00 89.38 204 ILE A O 1
ATOM 1705 N N . LYS A 1 205 ? 11.266 -10.393 4.974 1.00 91.31 205 LYS A N 1
ATOM 1706 C CA . LYS A 1 205 ? 10.532 -11.544 4.436 1.00 91.31 205 LYS A CA 1
ATOM 1707 C C . LYS A 1 205 ? 9.049 -11.205 4.305 1.00 91.31 205 LYS A C 1
ATOM 1709 O O . LYS A 1 205 ? 8.513 -10.490 5.149 1.00 91.31 205 LYS A O 1
ATOM 1714 N N . VAL A 1 206 ? 8.368 -11.795 3.322 1.00 92.00 206 VAL A N 1
ATOM 1715 C CA . VAL A 1 206 ? 6.916 -11.618 3.127 1.00 92.00 206 VAL A CA 1
ATOM 1716 C C . VAL A 1 206 ? 6.106 -11.881 4.407 1.00 92.00 206 VAL A C 1
ATOM 1718 O O . VAL A 1 206 ? 5.227 -11.086 4.726 1.00 92.00 206 VAL A O 1
ATOM 1721 N N . ASN A 1 207 ? 6.491 -12.884 5.210 1.00 91.12 207 ASN A N 1
ATOM 1722 C CA . ASN A 1 207 ? 5.847 -13.208 6.493 1.00 91.12 207 ASN A CA 1
ATOM 1723 C C . ASN A 1 207 ? 5.932 -12.082 7.541 1.00 91.12 207 ASN A C 1
ATOM 1725 O O . ASN A 1 207 ? 5.083 -12.013 8.426 1.00 91.12 207 ASN A O 1
ATOM 1729 N N . GLY A 1 208 ? 6.887 -11.153 7.422 1.00 87.75 208 GLY A N 1
ATOM 1730 C CA . GLY A 1 208 ? 6.924 -9.936 8.241 1.00 87.75 208 GLY A CA 1
ATOM 1731 C C . GLY A 1 208 ? 5.832 -8.924 7.867 1.00 87.75 208 GLY A C 1
ATOM 1732 O O . GLY A 1 208 ? 5.454 -8.083 8.679 1.00 87.75 208 GLY A O 1
ATOM 1733 N N . ILE A 1 209 ? 5.275 -9.019 6.657 1.00 88.50 209 ILE A N 1
ATOM 1734 C CA . ILE A 1 209 ? 4.166 -8.179 6.195 1.00 88.50 209 ILE A CA 1
ATOM 1735 C C . ILE A 1 209 ? 2.833 -8.900 6.406 1.00 88.50 209 ILE A C 1
ATOM 1737 O O . ILE A 1 209 ? 1.937 -8.345 7.034 1.00 88.50 209 ILE A O 1
ATOM 1741 N N . PHE A 1 210 ? 2.693 -10.137 5.934 1.00 90.25 210 PHE A N 1
ATOM 1742 C CA . PHE A 1 210 ? 1.505 -10.979 6.124 1.00 90.25 210 PHE A CA 1
ATOM 1743 C C . PHE A 1 210 ? 1.883 -12.463 6.069 1.00 90.25 210 PHE A C 1
ATOM 1745 O O . PHE A 1 210 ? 2.810 -12.806 5.338 1.00 90.25 210 PHE A O 1
ATOM 1752 N N . PRO A 1 211 ? 1.167 -13.355 6.776 1.00 90.44 211 PRO A N 1
ATOM 1753 C CA . PRO A 1 211 ? 1.450 -14.784 6.723 1.00 90.44 211 PRO A CA 1
ATOM 1754 C C . PRO A 1 211 ? 1.089 -15.331 5.339 1.00 90.44 211 PRO A C 1
ATOM 1756 O O . PRO A 1 211 ? -0.074 -15.307 4.931 1.00 90.44 211 PRO A O 1
ATOM 1759 N N . ILE A 1 212 ? 2.079 -15.826 4.597 1.00 92.44 212 ILE A N 1
ATOM 1760 C CA . ILE A 1 212 ? 1.850 -16.376 3.256 1.00 92.44 212 ILE A CA 1
ATOM 1761 C C . ILE A 1 212 ? 0.960 -17.624 3.292 1.00 92.44 212 ILE A C 1
ATOM 1763 O O . ILE A 1 212 ? 0.197 -17.885 2.363 1.00 92.44 212 ILE A O 1
ATOM 1767 N N . GLU A 1 213 ? 1.024 -18.391 4.380 1.00 91.69 213 GLU A N 1
ATOM 1768 C CA . GLU A 1 213 ? 0.273 -19.629 4.540 1.00 91.69 213 GLU A CA 1
ATOM 1769 C C . GLU A 1 213 ? -1.223 -19.346 4.697 1.00 91.69 213 GLU A C 1
ATOM 1771 O O . GLU A 1 213 ? -2.041 -20.089 4.155 1.00 91.69 213 GLU A O 1
ATOM 1776 N N . SER A 1 214 ? -1.586 -18.253 5.381 1.00 90.94 214 SER A N 1
ATOM 1777 C CA . SER A 1 214 ? -2.985 -17.890 5.631 1.00 90.94 214 SER A CA 1
ATOM 1778 C C . SER A 1 214 ? -3.678 -17.252 4.436 1.00 90.94 214 SER A C 1
ATOM 1780 O O . SER A 1 214 ? -4.907 -17.151 4.457 1.00 90.94 214 SER A O 1
ATOM 1782 N N . LEU A 1 215 ? -2.914 -16.798 3.443 1.00 94.19 215 LEU A N 1
ATOM 1783 C CA . LEU A 1 215 ? -3.423 -16.070 2.293 1.00 94.19 215 LEU A CA 1
ATOM 1784 C C . LEU A 1 215 ? -4.251 -16.992 1.389 1.00 94.19 215 LEU A C 1
ATOM 1786 O O . LEU A 1 215 ? -3.832 -18.091 1.059 1.00 94.19 215 LEU A O 1
ATOM 1790 N N . GLU A 1 216 ? -5.426 -16.555 0.970 1.00 95.19 216 GLU A N 1
ATOM 1791 C CA . GLU A 1 216 ? -6.327 -17.280 0.069 1.00 95.19 216 GLU A CA 1
ATOM 1792 C C . GLU A 1 216 ? -6.171 -16.796 -1.377 1.00 95.19 216 GLU A C 1
ATOM 1794 O O . GLU A 1 216 ? -6.293 -17.588 -2.308 1.00 95.19 216 GLU A O 1
ATOM 1799 N N . ASN A 1 217 ? -5.839 -15.515 -1.575 1.00 94.75 217 ASN A N 1
ATOM 1800 C CA . ASN A 1 217 ? -5.612 -14.935 -2.896 1.00 94.75 217 ASN A CA 1
ATOM 1801 C C . ASN A 1 217 ? -4.521 -13.854 -2.864 1.00 94.75 217 ASN A C 1
ATOM 1803 O O . ASN A 1 217 ? -4.587 -12.904 -2.081 1.00 94.75 217 ASN A O 1
ATOM 1807 N N . PHE A 1 218 ? -3.544 -13.956 -3.762 1.00 96.44 218 PHE A N 1
ATOM 1808 C CA . PHE A 1 218 ? -2.572 -12.909 -4.046 1.00 96.44 218 PHE A CA 1
ATOM 1809 C C . PHE A 1 218 ? -2.684 -12.477 -5.500 1.00 96.44 218 PHE A C 1
ATOM 1811 O O . PHE A 1 218 ? -2.467 -13.268 -6.417 1.00 96.44 218 PHE A O 1
ATOM 1818 N N . ARG A 1 219 ? -2.931 -11.194 -5.731 1.00 95.38 219 ARG A N 1
ATOM 1819 C CA . ARG A 1 219 ? -3.108 -10.640 -7.066 1.00 95.38 219 ARG A CA 1
ATOM 1820 C C . ARG A 1 219 ? -2.094 -9.552 -7.366 1.00 95.38 219 ARG A C 1
ATOM 1822 O O . ARG A 1 219 ? -1.957 -8.599 -6.607 1.00 95.38 219 ARG A O 1
ATOM 1829 N N . ILE A 1 220 ? -1.465 -9.628 -8.535 1.00 94.38 220 ILE A N 1
ATOM 1830 C CA . ILE A 1 220 ? -0.760 -8.491 -9.138 1.00 94.38 220 ILE A CA 1
ATOM 1831 C C . ILE A 1 220 ? -1.602 -7.953 -10.291 1.00 94.38 220 ILE A C 1
ATOM 1833 O O . ILE A 1 220 ? -1.881 -8.672 -11.249 1.00 94.38 220 ILE A O 1
ATOM 1837 N N . SER A 1 221 ? -1.989 -6.684 -10.205 1.00 91.81 221 SER A N 1
ATOM 1838 C CA . SER A 1 221 ? -2.685 -5.949 -11.262 1.00 91.81 221 SER A CA 1
ATOM 1839 C C . SER A 1 221 ? -1.695 -5.054 -12.001 1.00 91.81 221 SER A C 1
ATOM 1841 O O . SER A 1 221 ? -1.233 -4.053 -11.456 1.00 91.81 221 SER A O 1
ATOM 1843 N N . LEU A 1 222 ? -1.368 -5.418 -13.236 1.00 89.94 222 LEU A N 1
ATOM 1844 C CA . LEU A 1 222 ? -0.489 -4.666 -14.126 1.00 89.94 222 LEU A CA 1
ATOM 1845 C C . LEU A 1 222 ? -1.326 -3.650 -14.903 1.00 89.94 222 LEU A C 1
ATOM 1847 O O . LEU A 1 222 ? -2.102 -4.022 -15.783 1.00 89.94 222 LEU A O 1
ATOM 1851 N N . ILE A 1 223 ? -1.190 -2.376 -14.552 1.00 84.88 223 ILE A N 1
ATOM 1852 C CA . ILE A 1 223 ? -1.979 -1.278 -15.105 1.00 84.88 223 ILE A CA 1
ATOM 1853 C C . ILE A 1 223 ? -1.219 -0.673 -16.281 1.00 84.88 223 ILE A C 1
ATOM 1855 O O . ILE A 1 223 ? -0.118 -0.146 -16.104 1.00 84.88 223 ILE A O 1
ATOM 1859 N N . SER A 1 224 ? -1.822 -0.719 -17.468 1.00 77.81 224 SER A N 1
ATOM 1860 C CA . SER A 1 224 ? -1.288 -0.045 -18.654 1.00 77.81 224 SER A CA 1
ATOM 1861 C C . SER A 1 224 ? -2.107 1.197 -18.969 1.00 77.81 224 SER A C 1
ATOM 1863 O O . SER A 1 224 ? -3.322 1.121 -19.117 1.00 77.81 224 SER A O 1
ATOM 1865 N N . ASN A 1 225 ? -1.444 2.348 -19.091 1.00 66.69 225 ASN A N 1
ATOM 1866 C CA . ASN A 1 225 ? -2.100 3.600 -19.491 1.00 66.69 225 ASN A CA 1
ATOM 1867 C C . ASN A 1 225 ? -2.402 3.636 -20.993 1.00 66.69 225 ASN A C 1
ATOM 1869 O O . ASN A 1 225 ? -3.255 4.395 -21.454 1.00 66.69 225 ASN A O 1
ATOM 1873 N N . HIS A 1 226 ? -1.689 2.825 -21.766 1.00 61.66 226 HIS A N 1
ATOM 1874 C CA . HIS A 1 226 ? -1.929 2.667 -23.181 1.00 61.66 226 HIS A CA 1
ATOM 1875 C C . HIS A 1 226 ? -2.929 1.527 -23.299 1.00 61.66 226 HIS A C 1
ATOM 1877 O O . HIS A 1 226 ? -2.597 0.393 -22.986 1.00 61.66 226 HIS A O 1
ATOM 1883 N N . GLY A 1 227 ? -4.163 1.799 -23.731 1.00 55.53 227 GLY A N 1
ATOM 1884 C CA . GLY A 1 227 ? -5.226 0.787 -23.879 1.00 55.53 227 GLY A CA 1
ATOM 1885 C C . GLY A 1 227 ? -4.920 -0.357 -24.861 1.00 55.53 227 GLY A C 1
ATOM 1886 O O . GLY A 1 227 ? -5.827 -1.050 -25.303 1.00 55.53 227 GLY A O 1
ATOM 1887 N N . HIS A 1 228 ? -3.654 -0.543 -25.222 1.00 51.97 228 HIS A N 1
ATOM 1888 C CA . HIS A 1 228 ? -3.132 -1.547 -26.111 1.00 51.97 228 HIS A CA 1
ATOM 1889 C C . HIS A 1 228 ? -2.033 -2.330 -25.376 1.00 51.97 228 HIS A C 1
ATOM 1891 O O . HIS A 1 228 ? -0.973 -1.792 -25.053 1.00 51.97 228 HIS A O 1
ATOM 1897 N N . LEU A 1 229 ? -2.258 -3.633 -25.173 1.00 52.00 229 LEU A N 1
ATOM 1898 C CA . LEU A 1 229 ? -1.299 -4.572 -24.564 1.00 52.00 229 LEU A CA 1
ATOM 1899 C C . LEU A 1 229 ? 0.079 -4.585 -25.264 1.00 52.00 229 LEU A C 1
ATOM 1901 O O . LEU A 1 229 ? 1.038 -5.143 -24.736 1.00 52.00 229 LEU A O 1
ATOM 1905 N N . THR A 1 230 ? 0.203 -3.977 -26.448 1.00 47.81 230 THR A N 1
ATOM 1906 C CA . THR A 1 230 ? 1.440 -3.919 -27.236 1.00 47.81 230 THR A CA 1
ATOM 1907 C C . THR A 1 230 ? 2.528 -3.038 -26.629 1.00 47.81 230 THR A C 1
ATOM 1909 O O . THR A 1 230 ? 3.693 -3.260 -26.950 1.00 47.81 230 THR A O 1
ATOM 1912 N N . VAL A 1 231 ? 2.212 -2.073 -25.753 1.00 48.00 231 VAL A N 1
ATOM 1913 C CA . VAL A 1 231 ? 3.250 -1.226 -25.119 1.00 48.00 231 VAL A CA 1
ATOM 1914 C C . VAL A 1 231 ? 4.074 -2.002 -24.081 1.00 48.00 231 VAL A C 1
ATOM 1916 O O . VAL A 1 231 ? 5.236 -1.673 -23.844 1.00 48.00 231 VAL A O 1
ATOM 1919 N N . PHE A 1 232 ? 3.587 -3.157 -23.612 1.00 49.59 232 PHE A N 1
ATOM 1920 C CA . PHE A 1 232 ? 4.405 -4.099 -22.842 1.00 49.59 232 PHE A CA 1
ATOM 1921 C C . PHE A 1 232 ? 5.589 -4.697 -23.633 1.00 49.59 232 PHE A C 1
ATOM 1923 O O . PHE A 1 232 ? 6.414 -5.385 -23.035 1.00 49.59 232 PHE A O 1
ATOM 1930 N N . ASN A 1 233 ? 5.711 -4.482 -24.951 1.00 50.62 233 ASN A N 1
ATOM 1931 C CA . ASN A 1 233 ? 6.699 -5.188 -25.776 1.00 50.62 233 ASN A CA 1
ATOM 1932 C C . ASN A 1 233 ? 8.135 -4.639 -25.699 1.00 50.62 233 ASN A C 1
ATOM 1934 O O . ASN A 1 233 ? 9.067 -5.441 -25.731 1.00 50.62 233 ASN A O 1
ATOM 1938 N N . ALA A 1 234 ? 8.350 -3.325 -25.572 1.00 51.03 234 ALA A N 1
ATOM 1939 C CA . ALA A 1 234 ? 9.707 -2.753 -25.609 1.00 51.03 234 ALA A CA 1
ATOM 1940 C C . ALA A 1 234 ? 10.446 -2.866 -24.259 1.00 51.03 234 ALA A C 1
ATOM 1942 O O . ALA A 1 234 ? 11.627 -3.204 -24.217 1.00 51.03 234 ALA A O 1
ATOM 1943 N N . SER A 1 235 ? 9.740 -2.674 -23.140 1.00 59.59 235 SER A N 1
ATOM 1944 C CA . SER A 1 235 ? 10.277 -2.805 -21.772 1.00 59.59 235 SER A CA 1
ATOM 1945 C C . SER A 1 235 ? 10.170 -4.229 -21.204 1.00 59.59 235 SER A C 1
ATOM 1947 O O . SER A 1 235 ? 10.526 -4.468 -20.048 1.00 59.59 235 SER A O 1
ATOM 1949 N N . ARG A 1 236 ? 9.712 -5.201 -22.011 1.00 64.44 236 ARG A N 1
ATOM 1950 C CA . ARG A 1 236 ? 9.312 -6.548 -21.568 1.00 64.44 236 ARG A CA 1
ATOM 1951 C C . ARG A 1 236 ? 10.397 -7.274 -20.786 1.00 64.44 236 ARG A C 1
ATOM 1953 O O . ARG A 1 236 ? 10.085 -7.889 -19.778 1.00 64.44 236 ARG A O 1
ATOM 1960 N N . ARG A 1 237 ? 11.666 -7.185 -21.209 1.00 68.38 237 ARG A N 1
ATOM 1961 C CA . ARG A 1 237 ? 12.786 -7.836 -20.501 1.00 68.38 237 ARG A CA 1
ATOM 1962 C C . ARG A 1 237 ? 13.044 -7.208 -19.129 1.00 68.38 237 ARG A C 1
ATOM 1964 O O . ARG A 1 237 ? 13.146 -7.946 -18.153 1.00 68.38 237 ARG A O 1
ATOM 1971 N N . LYS A 1 238 ? 13.101 -5.871 -19.049 1.00 73.56 238 LYS A N 1
ATOM 1972 C CA . LYS A 1 238 ? 13.306 -5.132 -17.789 1.00 73.56 238 LYS A CA 1
ATOM 1973 C C . LYS A 1 238 ? 12.160 -5.409 -16.815 1.00 73.56 238 LYS A C 1
ATOM 1975 O O . LYS A 1 238 ? 12.388 -5.869 -15.700 1.00 73.56 238 LYS A O 1
ATOM 1980 N N . ASN A 1 239 ? 10.924 -5.251 -17.283 1.00 82.81 239 ASN A N 1
ATOM 1981 C CA . ASN A 1 239 ? 9.722 -5.465 -16.481 1.00 82.81 239 ASN A CA 1
ATOM 1982 C C . ASN A 1 239 ? 9.562 -6.934 -16.061 1.00 82.81 239 ASN A C 1
ATOM 1984 O O . ASN A 1 239 ? 9.188 -7.205 -14.922 1.00 82.81 239 ASN A O 1
ATOM 1988 N N . ALA A 1 240 ? 9.896 -7.889 -16.938 1.00 84.94 240 ALA A N 1
ATOM 1989 C CA . ALA A 1 240 ? 9.891 -9.311 -16.600 1.00 84.94 240 ALA A CA 1
ATOM 1990 C C . ALA A 1 240 ? 10.925 -9.649 -15.521 1.00 84.94 240 ALA A C 1
ATOM 1992 O O . ALA A 1 240 ? 10.607 -10.418 -14.619 1.00 84.94 240 ALA A O 1
ATOM 1993 N N . LYS A 1 241 ? 12.125 -9.052 -15.570 1.00 88.50 241 LYS A N 1
ATOM 1994 C CA . LYS A 1 241 ? 13.151 -9.236 -14.533 1.00 88.50 241 LYS A CA 1
ATOM 1995 C C . LYS A 1 241 ? 12.668 -8.713 -13.180 1.00 88.50 241 LYS A C 1
ATOM 1997 O O . LYS A 1 241 ? 12.736 -9.447 -12.199 1.00 88.50 241 LYS A O 1
ATOM 2002 N N . SER A 1 242 ? 12.140 -7.490 -13.119 1.00 90.00 242 SER A N 1
ATOM 2003 C CA . SER A 1 242 ? 11.629 -6.933 -11.859 1.00 90.00 242 SER A CA 1
ATOM 2004 C C . SER A 1 242 ? 10.455 -7.731 -11.296 1.00 90.00 242 SER A C 1
ATOM 2006 O O . SER A 1 242 ? 10.391 -7.977 -10.093 1.00 90.00 242 SER A O 1
ATOM 2008 N N . LEU A 1 243 ? 9.560 -8.200 -12.168 1.00 91.12 243 LEU A N 1
ATOM 2009 C CA . LEU A 1 243 ? 8.455 -9.065 -11.773 1.00 91.12 243 LEU A CA 1
ATOM 2010 C C . LEU A 1 243 ? 8.942 -10.428 -11.267 1.00 91.12 243 LEU A C 1
ATOM 2012 O O . LEU A 1 243 ? 8.388 -10.936 -10.299 1.00 91.12 243 LEU A O 1
ATOM 2016 N N . LEU A 1 244 ? 9.968 -11.016 -11.888 1.00 92.50 244 LEU A N 1
ATOM 2017 C CA . LEU A 1 244 ? 10.560 -12.280 -11.447 1.00 92.50 244 LEU A CA 1
ATOM 2018 C C . LEU A 1 244 ? 11.181 -12.149 -10.051 1.00 92.50 244 LEU A C 1
ATOM 2020 O O . LEU A 1 244 ? 10.906 -12.983 -9.196 1.00 92.50 244 LEU A O 1
ATOM 2024 N N . ILE A 1 245 ? 11.941 -11.077 -9.802 1.00 92.81 245 ILE A N 1
ATOM 2025 C CA . ILE A 1 245 ? 12.537 -10.795 -8.484 1.00 92.81 245 ILE A CA 1
ATOM 2026 C C . ILE A 1 245 ? 11.448 -10.665 -7.412 1.00 92.81 245 ILE A C 1
ATOM 2028 O O . ILE A 1 245 ? 11.573 -11.214 -6.322 1.00 92.81 245 ILE A O 1
ATOM 2032 N N . PHE A 1 246 ? 10.350 -9.976 -7.722 1.00 94.88 246 PHE A N 1
ATOM 2033 C CA . PHE A 1 246 ? 9.236 -9.851 -6.785 1.00 94.88 246 PHE A CA 1
ATOM 2034 C C . PHE A 1 246 ? 8.484 -11.168 -6.562 1.00 94.88 246 PHE A C 1
ATOM 2036 O O . PHE A 1 246 ? 8.071 -11.456 -5.442 1.00 94.88 246 PHE A O 1
ATOM 2043 N N . LYS A 1 247 ? 8.316 -11.981 -7.612 1.00 94.50 247 LYS A N 1
ATOM 2044 C CA . LYS A 1 247 ? 7.712 -13.321 -7.522 1.00 94.50 247 LYS A CA 1
ATOM 2045 C C . LYS A 1 247 ? 8.533 -14.266 -6.645 1.00 94.50 247 LYS A C 1
ATOM 2047 O O . LYS A 1 247 ? 7.957 -15.084 -5.933 1.00 94.50 247 LYS A O 1
ATOM 2052 N N . ASP A 1 248 ? 9.852 -14.141 -6.687 1.00 94.94 248 ASP A N 1
ATOM 2053 C CA . ASP A 1 248 ? 10.742 -14.859 -5.780 1.00 94.94 248 ASP A CA 1
ATOM 2054 C C . ASP A 1 248 ? 10.579 -14.354 -4.338 1.00 94.94 248 ASP A C 1
ATOM 2056 O O . ASP A 1 248 ? 10.303 -15.135 -3.432 1.00 94.94 248 ASP A O 1
ATOM 2060 N N . TRP A 1 249 ? 10.601 -13.031 -4.135 1.00 94.81 249 TRP A N 1
ATOM 2061 C CA . TRP A 1 249 ? 10.430 -12.414 -2.814 1.00 94.81 249 TRP A CA 1
ATOM 2062 C C . TRP A 1 249 ? 9.106 -12.768 -2.122 1.00 94.81 249 TRP A C 1
ATOM 2064 O O . TRP A 1 249 ? 9.090 -13.068 -0.927 1.00 94.81 249 TRP A O 1
ATOM 2074 N N . ILE A 1 250 ? 7.993 -12.747 -2.862 1.00 94.56 250 ILE A N 1
ATOM 2075 C CA . ILE A 1 250 ? 6.676 -13.126 -2.333 1.00 94.56 250 ILE A CA 1
ATOM 2076 C C . ILE A 1 250 ? 6.574 -14.639 -2.089 1.00 94.56 250 ILE A C 1
ATOM 2078 O O . ILE A 1 250 ? 5.625 -15.074 -1.455 1.00 94.56 250 ILE A O 1
ATOM 2082 N N . GLY A 1 251 ? 7.509 -15.450 -2.595 1.00 93.31 251 GLY A N 1
ATOM 2083 C CA . GLY A 1 251 ? 7.455 -16.906 -2.493 1.00 93.31 251 GLY A CA 1
ATOM 2084 C C . GLY A 1 251 ? 6.343 -17.511 -3.348 1.00 93.31 251 GLY A C 1
ATOM 2085 O O . GLY A 1 251 ? 5.519 -18.269 -2.841 1.00 93.31 251 GLY A O 1
ATOM 2086 N N . ILE A 1 252 ? 6.295 -17.188 -4.647 1.00 92.56 252 ILE A N 1
ATOM 2087 C CA . ILE A 1 252 ? 5.232 -17.651 -5.562 1.00 92.56 252 ILE A CA 1
ATOM 2088 C C . ILE A 1 252 ? 5.044 -19.178 -5.577 1.00 92.56 252 ILE A C 1
ATOM 2090 O O . ILE A 1 252 ? 3.921 -19.651 -5.747 1.00 92.56 252 ILE A O 1
ATOM 2094 N N . SER A 1 253 ? 6.111 -19.945 -5.340 1.00 91.69 253 SER A N 1
ATOM 2095 C CA . SER A 1 253 ? 6.076 -21.409 -5.211 1.00 91.69 253 SER A CA 1
ATOM 2096 C C . SER A 1 253 ? 5.190 -21.899 -4.064 1.00 91.69 253 SER A C 1
ATOM 2098 O O . SER A 1 253 ? 4.673 -23.006 -4.127 1.00 91.69 253 SER A O 1
ATOM 2100 N N . ASN A 1 254 ? 4.986 -21.082 -3.030 1.00 93.50 254 ASN A N 1
ATOM 2101 C CA . ASN A 1 254 ? 4.094 -21.401 -1.918 1.00 93.50 254 ASN A CA 1
ATOM 2102 C C . ASN A 1 254 ? 2.644 -20.988 -2.202 1.00 93.50 254 ASN A C 1
ATOM 2104 O O . ASN A 1 254 ? 1.728 -21.460 -1.531 1.00 93.50 254 ASN A O 1
ATOM 2108 N N . LEU A 1 255 ? 2.409 -20.084 -3.158 1.00 93.31 255 LEU A N 1
ATOM 2109 C CA . LEU A 1 255 ? 1.070 -19.585 -3.473 1.00 93.31 255 LEU A CA 1
ATOM 2110 C C . LEU A 1 255 ? 0.323 -20.501 -4.446 1.00 93.31 255 LEU A C 1
ATOM 2112 O O . LEU A 1 255 ? -0.885 -20.651 -4.286 1.00 93.31 255 LEU A O 1
ATOM 2116 N N . ASN A 1 256 ? 1.017 -21.131 -5.400 1.00 91.31 256 ASN A N 1
ATOM 2117 C CA . ASN A 1 256 ? 0.414 -21.994 -6.426 1.00 91.31 256 ASN A CA 1
ATOM 2118 C C . ASN A 1 256 ? -0.794 -21.315 -7.110 1.00 91.31 256 ASN A C 1
ATOM 2120 O O . ASN A 1 256 ? -0.673 -20.196 -7.612 1.00 91.31 256 ASN A O 1
ATOM 2124 N N . GLU A 1 257 ? -1.965 -21.955 -7.106 1.00 92.56 257 GLU A N 1
ATOM 2125 C CA . GLU A 1 257 ? -3.221 -21.453 -7.674 1.00 92.56 257 GLU A CA 1
ATOM 2126 C C . GLU A 1 257 ? -3.775 -20.201 -6.977 1.00 92.56 257 GLU A C 1
ATOM 2128 O O . GLU A 1 257 ? -4.614 -19.502 -7.545 1.00 92.56 257 GLU A O 1
ATOM 2133 N N . ARG A 1 258 ? -3.285 -19.873 -5.773 1.00 94.56 258 ARG A N 1
ATOM 2134 C CA . ARG A 1 258 ? -3.664 -18.654 -5.040 1.00 94.56 258 ARG A CA 1
ATOM 2135 C C . ARG A 1 258 ? -3.040 -17.399 -5.644 1.00 94.56 258 ARG A C 1
ATOM 2137 O O . ARG A 1 258 ? -3.441 -16.294 -5.291 1.00 94.56 258 ARG A O 1
ATOM 2144 N N . TYR A 1 259 ? -2.049 -17.541 -6.527 1.00 95.81 259 TYR A N 1
ATOM 2145 C CA . TYR A 1 259 ? -1.436 -16.422 -7.233 1.00 95.81 259 TYR A CA 1
ATOM 2146 C C . TYR A 1 259 ? -2.168 -16.110 -8.544 1.00 95.81 259 TYR A C 1
ATOM 2148 O O . TYR A 1 259 ? -2.309 -16.958 -9.423 1.00 95.81 259 TYR A O 1
ATOM 2156 N N . CYS A 1 260 ? -2.535 -14.844 -8.731 1.00 93.50 260 CYS A N 1
ATOM 2157 C CA . CYS A 1 260 ? -3.157 -14.345 -9.948 1.00 93.50 260 CYS A CA 1
ATOM 2158 C C . CYS A 1 260 ? -2.411 -13.117 -10.494 1.00 93.50 260 CYS A C 1
ATOM 2160 O O . CYS A 1 260 ? -2.156 -12.144 -9.785 1.00 93.50 260 CYS A O 1
ATOM 2162 N N . GLN A 1 261 ? -2.136 -13.106 -11.798 1.00 91.81 261 GLN A N 1
ATOM 2163 C CA . GLN A 1 261 ? -1.624 -11.933 -12.511 1.00 91.81 261 GLN A CA 1
ATOM 2164 C C . GLN A 1 261 ? -2.691 -11.433 -13.484 1.00 91.81 261 GLN A C 1
ATOM 2166 O O . GLN A 1 261 ? -3.194 -12.204 -14.295 1.00 91.81 261 GLN A O 1
ATOM 2171 N N . GLN A 1 262 ? -3.038 -10.150 -13.410 1.00 89.12 262 GLN A N 1
ATOM 2172 C CA . GLN A 1 262 ? -4.071 -9.543 -14.248 1.00 89.12 262 GLN A CA 1
ATOM 2173 C C . GLN A 1 262 ? -3.529 -8.313 -14.963 1.00 89.12 262 GLN A C 1
ATOM 2175 O O . GLN A 1 262 ? -2.789 -7.527 -14.376 1.00 89.12 262 GLN A O 1
ATOM 2180 N N . TYR A 1 263 ? -3.922 -8.135 -16.220 1.00 84.12 263 TYR A N 1
ATOM 2181 C CA . TYR A 1 263 ? -3.672 -6.914 -16.977 1.00 84.12 263 TYR A CA 1
ATOM 2182 C C . TYR A 1 263 ? -4.921 -6.046 -16.901 1.00 84.12 263 TYR A C 1
ATOM 2184 O O . TYR A 1 263 ? -6.001 -6.482 -17.293 1.00 84.12 263 TYR A O 1
ATOM 2192 N N . VAL A 1 264 ? -4.777 -4.838 -16.368 1.00 80.06 264 VAL A N 1
ATOM 2193 C CA . VAL A 1 264 ? -5.886 -3.906 -16.175 1.00 80.06 264 VAL A CA 1
ATOM 2194 C C . VAL A 1 264 ? -5.701 -2.734 -17.124 1.00 80.06 264 VAL A C 1
ATOM 2196 O O . VAL A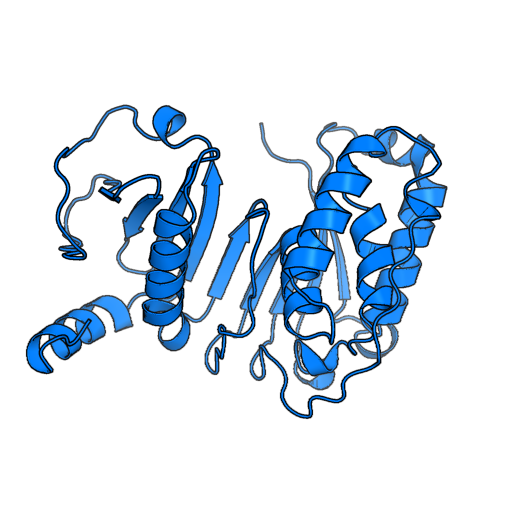 1 264 ? -4.697 -2.024 -17.069 1.00 80.06 264 VAL A O 1
ATOM 2199 N N . ILE A 1 265 ? -6.693 -2.529 -17.985 1.00 71.75 265 ILE A N 1
ATOM 2200 C CA . ILE A 1 265 ? -6.816 -1.316 -18.787 1.00 71.75 265 ILE A CA 1
ATOM 2201 C C . ILE A 1 265 ? -7.730 -0.376 -17.990 1.00 71.75 265 ILE A C 1
ATOM 2203 O O . ILE A 1 265 ? -8.873 -0.755 -17.721 1.00 71.75 265 ILE A O 1
ATOM 2207 N N . PRO A 1 266 ? -7.265 0.807 -17.551 1.00 65.56 266 PRO A N 1
ATOM 2208 C CA . PRO A 1 266 ? -8.139 1.764 -16.894 1.00 65.56 266 PRO A CA 1
ATOM 2209 C C . PRO A 1 266 ? -9.247 2.166 -17.876 1.00 65.56 266 PRO A C 1
ATOM 2211 O O . PRO A 1 266 ? -8.969 2.556 -19.011 1.00 65.56 266 PRO A O 1
ATOM 2214 N N . CYS A 1 267 ? -10.507 2.037 -17.454 1.00 53.44 267 CYS A N 1
ATOM 2215 C CA . CYS A 1 267 ? -11.620 2.626 -18.192 1.00 53.44 267 CYS A CA 1
ATOM 2216 C C . CYS A 1 267 ? -11.422 4.149 -18.207 1.00 53.44 267 CYS A C 1
ATOM 2218 O O . CYS A 1 267 ? -11.107 4.722 -17.161 1.00 53.44 267 CYS A O 1
ATOM 2220 N N . LYS A 1 268 ? -11.526 4.757 -19.396 1.00 43.22 268 LYS A N 1
ATOM 2221 C CA . LYS A 1 268 ? -11.441 6.212 -19.583 1.00 43.22 268 LYS A CA 1
ATOM 2222 C C . LYS A 1 268 ? -12.534 6.940 -18.813 1.00 43.22 268 LYS A C 1
ATOM 2224 O O . LYS A 1 268 ? -13.660 6.398 -18.767 1.00 43.22 268 LYS A O 1
#

Secondary structure (DSSP, 8-state):
----HHHHHHHHHHHTT--EEEEEE--HHHH-SS-------TT-----TT-SS--PEEETTEEEEE-SSEEEEEE-SS--HHHHHHHHHHHHHHTTT-SEEEEES--SS---TT---TT--EEEEEHHHHHHHHHHHTT--HHHHHHHHHHHHTTTTSGGGGG----PPP---SS-SSTT--EEEEEEEGGGHHHHHHHGGG---HHHHS-TTT-SEEEEEEE-SSSSGGGGGTSHHHHHHHHHHHHHHTTHHHHGGGEEEEEEPPP-

Radius of gyration: 19.45 Å; chains: 1; bounding box: 50×48×54 Å